Protein AF-A0AAW1MIC8-F1 (afdb_monomer_lite)

pLDDT: mean 76.4, std 17.56, range [36.84, 97.75]

Foldseek 3Di:
DDDDDDDDDDDDDDDDPPPPPQDWDWDWADEPRATETDIGGPVVRVVLVVDNVVVNVCVVVLVVVLVVVLVVLQPCPPPPQADEEDDPDDDHDPVNLVLLVLLLVLCLVCLVLVPDPRYPVLVSQSVSQVVSVVVRYHDRDPVDDSSVVSVVSVVVVLVLLVVVVVQVPDPPRDDDDRDPPNVSSCSRPVD

Sequence (191 aa):
MADSTNSKEMDKSEDGNAPPSTELVTITLNYKGKGYLVTVDMYTATELLDDKKLAEKYVENAYYSFLESEANYGNNKNDKNVKKVWRSKGKPTEDDERATSLFLQLRHKYAKAFSEKNTFKHCLWIQIAKEMYDTGYNIFSHKENVLTKCKKRFSKLATSYVKYMEHVKTPGAEAREPPPFFDQLQLILGA

Secondary structure (DSSP, 8-state):
-----------------PPP---EEEEEEEETTEEEEEEEEHHHHHHHHH-HHHHHHHHHHHHHHHHHHHHHHTT-TT-TT-EE-S-SSSPPPHHHHHHHHHHHHHHHHTHHHHH-TTS-HHHHHHHHHHHHHHTTEE--BTTB-HHHHHHHHHHHHHHHHHHHHHHHTSTTPPP-PPPTTHHHHHHHH--

InterPro domains:
  IPR044822 Myb/SANT-like DNA-binding domain 4 [PF13837] (97-186)

Radius of gyration: 24.15 Å; chains: 1; bounding box: 80×58×65 Å

Organism: Popillia japonica (NCBI:txid7064)

Structure (mmCIF, N/CA/C/O backbone):
data_AF-A0AAW1MIC8-F1
#
_entry.id   AF-A0AAW1MIC8-F1
#
loop_
_atom_site.group_PDB
_atom_site.id
_atom_site.type_symbol
_atom_site.label_atom_id
_atom_site.label_alt_id
_atom_site.label_comp_id
_atom_site.label_asym_id
_atom_site.label_entity_id
_atom_site.label_seq_id
_atom_site.pdbx_PDB_ins_code
_atom_site.Cartn_x
_atom_site.Cartn_y
_atom_site.Cartn_z
_atom_site.occupancy
_atom_site.B_iso_or_equiv
_atom_site.auth_seq_id
_atom_site.auth_comp_id
_atom_site.auth_asym_id
_atom_site.auth_atom_id
_atom_site.pdbx_PDB_model_num
ATOM 1 N N . MET A 1 1 ? -59.513 -30.293 37.009 1.00 40.66 1 MET A N 1
ATOM 2 C CA . MET A 1 1 ? -59.544 -31.352 35.979 1.00 40.66 1 MET A CA 1
ATOM 3 C C . MET A 1 1 ? -58.561 -30.882 34.912 1.00 40.66 1 MET A C 1
ATOM 5 O O . MET A 1 1 ? -58.851 -29.872 34.294 1.00 40.66 1 MET A O 1
ATOM 9 N N . ALA A 1 2 ? -57.283 -31.289 34.912 1.00 38.91 2 ALA A N 1
ATOM 10 C CA . ALA A 1 2 ? -56.772 -32.622 34.532 1.00 38.91 2 ALA A CA 1
ATOM 11 C C . ALA A 1 2 ? -57.432 -33.073 33.207 1.00 38.91 2 ALA A C 1
ATOM 13 O O . ALA A 1 2 ? -58.654 -33.104 33.156 1.00 38.91 2 ALA A O 1
ATOM 14 N N . ASP A 1 3 ? -56.740 -33.390 32.110 1.00 36.84 3 ASP A N 1
ATOM 15 C CA . ASP A 1 3 ? -55.404 -33.974 31.998 1.00 36.84 3 ASP A CA 1
ATOM 16 C C . ASP A 1 3 ? -54.884 -33.959 30.535 1.00 36.84 3 ASP A C 1
ATOM 18 O O . ASP A 1 3 ? -55.680 -33.939 29.599 1.00 36.84 3 ASP A O 1
ATOM 22 N N . SER A 1 4 ? -53.554 -34.074 30.403 1.00 41.62 4 SER A N 1
ATOM 23 C CA . SER A 1 4 ? -52.791 -34.847 29.395 1.00 41.62 4 SER A CA 1
ATOM 24 C C . SER A 1 4 ? -52.679 -34.451 27.898 1.00 41.62 4 SER A C 1
ATOM 26 O O . SER A 1 4 ? -53.526 -34.742 27.062 1.00 41.62 4 SER A O 1
ATOM 28 N N . THR A 1 5 ? -51.499 -33.886 27.585 1.00 46.50 5 THR A N 1
ATOM 29 C CA . THR A 1 5 ? -50.459 -34.287 26.589 1.00 46.50 5 THR A CA 1
ATOM 30 C C . THR A 1 5 ? -50.798 -35.016 25.276 1.00 46.50 5 THR A C 1
ATOM 32 O O . THR A 1 5 ? -51.304 -36.134 25.301 1.00 46.50 5 THR A O 1
ATOM 35 N N . ASN A 1 6 ? -50.212 -34.526 24.166 1.00 37.97 6 ASN A N 1
ATOM 36 C CA . ASN A 1 6 ? -49.389 -35.361 23.271 1.00 37.97 6 ASN A CA 1
ATOM 37 C C . ASN A 1 6 ? -48.323 -34.544 22.498 1.00 37.97 6 ASN A C 1
ATOM 39 O O . ASN A 1 6 ? -48.566 -33.406 22.102 1.00 37.97 6 ASN A O 1
ATOM 43 N N . SER A 1 7 ? -47.156 -35.160 22.297 1.00 43.53 7 SER A N 1
ATOM 44 C CA . SER A 1 7 ? -45.917 -34.632 21.705 1.00 43.53 7 SER A CA 1
ATOM 45 C C . SER A 1 7 ? -45.653 -35.201 20.304 1.00 43.53 7 SER A C 1
ATOM 47 O O . SER A 1 7 ? -45.924 -36.380 20.095 1.00 43.53 7 SER A O 1
ATOM 49 N N . LYS A 1 8 ? -45.039 -34.398 19.413 1.00 41.06 8 LYS A N 1
ATOM 50 C CA . LYS A 1 8 ? -44.145 -34.709 18.252 1.00 41.06 8 LYS A CA 1
ATOM 51 C C . LYS A 1 8 ? -44.327 -33.601 17.196 1.00 41.06 8 LYS A C 1
ATOM 53 O O . LYS A 1 8 ? -45.435 -33.119 17.041 1.00 41.06 8 LYS A O 1
ATOM 58 N N . GLU A 1 9 ? -43.346 -33.112 16.445 1.00 37.97 9 GLU A N 1
ATOM 59 C CA . GLU A 1 9 ? -42.004 -33.574 16.092 1.00 37.97 9 GLU A CA 1
ATOM 60 C C . GLU A 1 9 ? -41.187 -32.336 15.665 1.00 37.97 9 GLU A C 1
ATOM 62 O O . GLU A 1 9 ? -41.749 -31.335 15.221 1.00 37.97 9 GLU A O 1
ATOM 67 N N . MET A 1 10 ? -39.867 -32.397 15.844 1.00 45.66 10 MET A N 1
ATOM 68 C CA . MET A 1 10 ? -38.904 -31.398 15.378 1.00 45.66 10 MET A CA 1
ATOM 69 C C . MET A 1 10 ? -38.877 -31.335 13.849 1.00 45.66 10 MET A C 1
ATOM 71 O O . MET A 1 10 ? -38.755 -32.378 13.216 1.00 45.66 10 MET A O 1
ATOM 75 N N . ASP A 1 11 ? -38.801 -30.127 13.294 1.00 41.69 11 ASP A N 1
ATOM 76 C CA . ASP A 1 11 ? -37.945 -29.904 12.132 1.00 41.69 11 ASP A CA 1
ATOM 77 C C . ASP A 1 11 ? -37.069 -28.673 12.388 1.00 41.69 11 ASP A C 1
ATOM 79 O O . ASP A 1 11 ? -37.547 -27.552 12.581 1.00 41.69 11 ASP A O 1
ATOM 83 N N . LYS A 1 12 ? -35.768 -28.936 12.519 1.00 48.81 12 LYS A N 1
ATOM 84 C CA . LYS A 1 12 ? -34.712 -27.935 12.614 1.00 48.81 12 LYS A CA 1
ATOM 85 C C . LYS A 1 12 ? -34.168 -27.769 11.202 1.00 48.81 12 LYS A C 1
ATOM 87 O O . LYS A 1 12 ? -33.314 -28.545 10.792 1.00 48.81 12 LYS A O 1
ATOM 92 N N . SER A 1 13 ? -34.587 -26.722 10.509 1.00 41.72 13 SER A N 1
ATOM 93 C CA . SER A 1 13 ? -33.759 -26.132 9.461 1.00 41.72 13 SER A CA 1
ATOM 94 C C . SER A 1 13 ? -33.009 -24.952 10.072 1.00 41.72 13 SER A C 1
ATOM 96 O O . SER A 1 13 ? -33.486 -23.816 10.088 1.00 41.72 13 SER A O 1
ATOM 98 N N . GLU A 1 14 ? -31.852 -25.268 10.655 1.00 52.09 14 GLU A N 1
ATOM 99 C CA . GLU A 1 14 ? -30.730 -24.339 10.729 1.00 52.09 14 GLU A CA 1
ATOM 100 C C . GLU A 1 14 ? -30.322 -24.026 9.291 1.00 52.09 14 GLU A C 1
ATOM 102 O O . GLU A 1 14 ? -29.851 -24.915 8.593 1.00 52.09 14 GLU A O 1
ATOM 107 N N . ASP A 1 15 ? -30.495 -22.786 8.846 1.00 42.56 15 ASP A N 1
ATOM 108 C CA . ASP A 1 15 ? -29.706 -22.286 7.729 1.00 42.56 15 ASP A CA 1
ATOM 109 C C . ASP A 1 15 ? -29.529 -20.770 7.828 1.00 42.56 15 ASP A C 1
ATOM 111 O O . ASP A 1 15 ? -30.484 -19.994 7.854 1.00 42.56 15 ASP A O 1
ATOM 115 N N . GLY A 1 16 ? -28.260 -20.363 7.886 1.00 43.03 16 GLY A N 1
ATOM 116 C CA . GLY A 1 16 ? -27.838 -19.040 7.448 1.00 43.03 16 GLY A CA 1
ATOM 117 C C . GLY A 1 16 ? -27.900 -17.904 8.464 1.00 43.03 16 GLY A C 1
ATOM 118 O O . GLY A 1 16 ? -28.382 -16.828 8.127 1.00 43.03 16 GLY A O 1
ATOM 119 N N . ASN A 1 17 ? -27.299 -18.052 9.650 1.00 42.03 17 ASN A N 1
ATOM 120 C CA . ASN A 1 17 ? -26.821 -16.872 10.385 1.00 42.03 17 ASN A CA 1
ATOM 121 C C . ASN A 1 17 ? -25.540 -16.346 9.707 1.00 42.03 17 ASN A C 1
ATOM 123 O O . ASN A 1 17 ? -24.434 -16.448 10.239 1.00 42.03 17 ASN A O 1
ATOM 127 N N . ALA A 1 18 ? -25.680 -15.863 8.469 1.00 42.78 18 ALA A N 1
ATOM 128 C CA . ALA A 1 18 ? -24.662 -15.032 7.855 1.00 42.78 18 ALA A CA 1
ATOM 129 C C . ALA A 1 18 ? -24.637 -13.717 8.651 1.00 42.78 18 ALA A C 1
ATOM 131 O O . ALA A 1 18 ? -25.695 -13.101 8.811 1.00 42.78 18 ALA A O 1
ATOM 132 N N . PRO A 1 19 ? -23.481 -13.281 9.182 1.00 47.47 19 PRO A N 1
ATOM 133 C CA . PRO A 1 19 ? -23.404 -11.981 9.829 1.00 47.47 19 PRO A CA 1
ATOM 134 C C . PRO A 1 19 ? -23.894 -10.913 8.841 1.00 47.47 19 PRO A C 1
ATOM 136 O O . PRO A 1 19 ? -23.608 -11.031 7.643 1.00 47.47 19 PRO A O 1
ATOM 139 N N . PRO A 1 20 ? -24.646 -9.895 9.302 1.00 46.69 20 PRO A N 1
ATOM 140 C CA . PRO A 1 20 ? -25.137 -8.847 8.424 1.00 46.69 20 PRO A CA 1
ATOM 141 C C . PRO A 1 20 ? -23.950 -8.271 7.658 1.00 46.69 20 PRO A C 1
ATOM 143 O O . PRO A 1 20 ? -22.950 -7.869 8.260 1.00 46.69 20 PRO A O 1
ATOM 146 N N . SER A 1 21 ? -24.064 -8.295 6.328 1.00 47.22 21 SER A N 1
ATOM 147 C CA . SER A 1 21 ? -23.153 -7.634 5.399 1.00 47.22 21 SER A CA 1
ATOM 148 C C . SER A 1 21 ? -22.859 -6.245 5.944 1.00 47.22 21 SER A C 1
ATOM 150 O O . SER A 1 21 ? -23.720 -5.367 5.914 1.00 47.22 21 SER A O 1
ATOM 152 N N . THR A 1 22 ? -21.673 -6.077 6.522 1.00 58.31 22 THR A N 1
ATOM 153 C CA . THR A 1 22 ? -21.309 -4.852 7.218 1.00 58.31 22 THR A CA 1
ATOM 154 C C . THR A 1 22 ? -20.936 -3.842 6.150 1.00 58.31 22 THR A C 1
ATOM 156 O O . THR A 1 22 ? -19.794 -3.776 5.698 1.00 58.31 22 THR A O 1
ATOM 159 N N . GLU A 1 23 ? -21.947 -3.141 5.649 1.00 75.94 23 GLU A N 1
ATOM 160 C CA . GLU A 1 23 ? -21.774 -2.135 4.618 1.00 75.94 23 GLU A CA 1
ATOM 161 C C . GLU A 1 23 ? -20.857 -1.038 5.167 1.00 75.94 23 GLU A C 1
ATOM 163 O O . GLU A 1 23 ? -21.152 -0.380 6.170 1.00 75.94 23 GLU A O 1
ATOM 168 N N . LEU A 1 24 ? -19.683 -0.921 4.550 1.00 67.44 24 LEU A N 1
ATOM 169 C CA . LEU A 1 24 ? -18.687 0.064 4.926 1.00 67.44 24 LEU A CA 1
ATOM 170 C C . LEU A 1 24 ? -19.010 1.380 4.231 1.00 67.44 24 LEU A C 1
ATOM 172 O O . LEU A 1 24 ? -19.162 1.435 3.011 1.00 67.44 24 LEU A O 1
ATOM 176 N N . VAL A 1 25 ? -19.043 2.450 5.010 1.00 69.38 25 VAL A N 1
ATOM 177 C CA . VAL A 1 25 ? -19.272 3.810 4.537 1.00 69.38 25 VAL A CA 1
ATOM 178 C C . VAL A 1 25 ? -18.046 4.666 4.818 1.00 69.38 25 VAL A C 1
ATOM 180 O O . VAL A 1 25 ? -17.345 4.486 5.815 1.00 69.38 25 VAL A O 1
ATOM 183 N N . THR A 1 26 ? -17.768 5.612 3.925 1.00 74.94 26 THR A N 1
ATOM 184 C CA . THR A 1 26 ? -16.694 6.588 4.114 1.00 74.94 26 THR A CA 1
ATOM 185 C C . THR A 1 26 ? -17.290 7.920 4.554 1.00 74.94 26 THR A C 1
ATOM 187 O O . THR A 1 26 ? -18.051 8.536 3.811 1.00 74.94 26 THR A O 1
ATOM 190 N N . ILE A 1 27 ? -16.914 8.384 5.744 1.00 76.44 27 ILE A N 1
ATOM 191 C CA . ILE A 1 27 ? -17.360 9.658 6.321 1.00 76.44 27 ILE A CA 1
ATOM 192 C C . ILE A 1 27 ? -16.191 10.623 6.507 1.00 76.44 27 ILE A C 1
ATOM 194 O O . ILE A 1 27 ? -15.041 10.201 6.617 1.00 76.44 27 ILE A O 1
ATOM 198 N N . THR A 1 28 ? -16.476 11.929 6.543 1.00 81.75 28 THR A N 1
ATOM 199 C CA . THR A 1 28 ? -15.467 12.966 6.821 1.00 81.75 28 THR A CA 1
ATOM 200 C C . THR A 1 28 ? -15.611 13.480 8.253 1.00 81.75 28 THR A C 1
ATOM 202 O O . THR A 1 28 ? -16.595 14.142 8.567 1.00 81.75 28 THR A O 1
ATOM 205 N N . LEU A 1 29 ? -14.616 13.238 9.105 1.00 81.12 29 LEU A N 1
ATOM 206 C CA . LEU A 1 29 ? -14.537 13.760 10.474 1.00 81.12 29 LEU A CA 1
ATOM 207 C C . LEU A 1 29 ? -13.653 15.006 10.520 1.00 81.12 29 LEU A C 1
ATOM 209 O O . LEU A 1 29 ? -12.608 15.029 9.885 1.00 81.12 29 LEU A O 1
ATOM 213 N N . ASN A 1 30 ? -14.017 16.047 11.269 1.00 76.31 30 ASN A N 1
ATOM 214 C CA . ASN A 1 30 ? -13.171 17.237 11.421 1.00 76.31 30 ASN A CA 1
ATOM 215 C C . ASN A 1 30 ? -12.363 17.183 12.727 1.00 76.31 30 ASN A C 1
ATOM 217 O O . ASN A 1 30 ? -12.946 17.219 13.805 1.00 76.31 30 ASN A O 1
ATOM 221 N N . TYR A 1 31 ? -11.027 17.182 12.643 1.00 73.81 31 TYR A N 1
ATOM 222 C CA . TYR A 1 31 ? -10.125 17.207 13.806 1.00 73.81 31 TYR A CA 1
ATOM 223 C C . TYR A 1 31 ? -9.033 18.276 13.654 1.00 73.81 31 TYR A C 1
ATOM 225 O O . TYR A 1 31 ? -8.306 18.329 12.659 1.00 73.81 31 TYR A O 1
ATOM 233 N N . LYS A 1 32 ? -8.907 19.169 14.646 1.00 75.62 32 LYS A N 1
ATOM 234 C CA . LYS A 1 32 ? -7.933 20.286 14.638 1.00 75.62 32 LYS A CA 1
ATOM 235 C C . LYS A 1 32 ? -7.972 21.128 13.344 1.00 75.62 32 LYS A C 1
ATOM 237 O O . LYS A 1 32 ? -6.935 21.503 12.802 1.00 75.62 32 LYS A O 1
ATOM 242 N N . GLY A 1 33 ? -9.178 21.394 12.831 1.00 71.50 33 GLY A N 1
ATOM 243 C CA . GLY A 1 33 ? -9.398 22.227 11.639 1.00 71.50 33 GLY A CA 1
ATOM 244 C C . GLY A 1 33 ? -9.077 21.555 10.298 1.00 71.50 33 GLY A C 1
ATOM 245 O O . GLY A 1 33 ? -8.968 22.243 9.287 1.00 71.50 33 GLY A O 1
ATOM 246 N N . LYS A 1 34 ? -8.906 20.229 10.272 1.00 62.53 34 LYS A N 1
ATOM 247 C CA . LYS A 1 34 ? -8.733 19.438 9.044 1.00 62.53 34 LYS A CA 1
ATOM 248 C C . LYS A 1 34 ? -9.859 18.408 8.936 1.00 62.53 34 LYS A C 1
ATOM 250 O O . LYS A 1 34 ? -10.299 17.907 9.964 1.00 62.53 34 LYS A O 1
ATOM 255 N N . GLY A 1 35 ? -10.298 18.084 7.721 1.00 65.75 35 GLY A N 1
ATOM 256 C CA . GLY A 1 35 ? -11.245 16.993 7.457 1.00 65.75 35 GLY A CA 1
ATOM 257 C C . GLY A 1 35 ? -10.518 15.666 7.212 1.00 65.75 35 GLY A C 1
ATOM 258 O O . GLY A 1 35 ? -9.487 15.661 6.543 1.00 65.75 35 GLY A O 1
ATOM 259 N N . TYR A 1 36 ? -11.041 14.567 7.756 1.00 64.50 36 TYR A N 1
ATOM 260 C CA . TYR A 1 36 ? -10.461 13.223 7.795 1.00 64.50 36 TYR A CA 1
ATOM 261 C C . TYR A 1 36 ? -11.452 12.226 7.221 1.00 64.50 36 TYR A C 1
ATOM 263 O O . TYR A 1 36 ? -12.505 12.0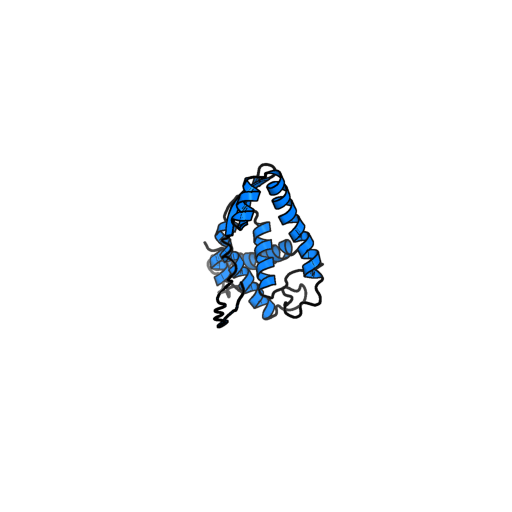10 7.805 1.00 64.50 36 TYR A O 1
ATOM 271 N N . LEU A 1 37 ? -11.104 11.594 6.103 1.00 65.88 37 LEU A N 1
ATOM 272 C CA . LEU A 1 37 ? -11.893 10.491 5.561 1.00 65.88 37 LEU A CA 1
ATOM 273 C C . LEU A 1 37 ? -11.621 9.213 6.359 1.00 65.88 37 LEU A C 1
ATOM 275 O O . LEU A 1 37 ? -10.473 8.774 6.459 1.00 65.88 37 LEU A O 1
ATOM 279 N N . VAL A 1 38 ? -12.677 8.622 6.908 1.00 68.00 38 VAL A N 1
ATOM 280 C CA . VAL A 1 38 ? -12.640 7.395 7.709 1.00 68.00 38 VAL A CA 1
ATOM 281 C C . VAL A 1 38 ? -13.643 6.410 7.122 1.00 68.00 38 VAL A C 1
ATOM 283 O O . VAL A 1 38 ? -14.762 6.796 6.805 1.00 68.00 38 VAL A O 1
ATOM 286 N N . THR A 1 39 ? -13.232 5.153 6.940 1.00 69.00 39 THR A N 1
ATOM 287 C CA . THR A 1 39 ? -14.116 4.077 6.467 1.00 69.00 39 THR A CA 1
ATOM 288 C C . THR A 1 39 ? -14.462 3.167 7.634 1.00 69.00 39 THR A C 1
ATOM 290 O O . THR A 1 39 ? -13.558 2.605 8.250 1.00 69.00 39 THR A O 1
ATOM 293 N N . VAL A 1 40 ? -15.747 3.067 7.949 1.00 71.69 40 VAL A N 1
ATOM 294 C CA . VAL A 1 40 ? -16.292 2.321 9.093 1.00 71.69 40 VAL A CA 1
ATOM 295 C C . VAL A 1 40 ? -17.636 1.714 8.708 1.00 71.69 40 VAL A C 1
ATOM 297 O O . VAL A 1 40 ? -18.183 2.048 7.659 1.00 71.69 40 VAL A O 1
ATOM 300 N N . ASP A 1 41 ? -18.175 0.820 9.528 1.00 82.19 41 ASP A N 1
ATOM 301 C CA . ASP A 1 41 ? -19.555 0.375 9.363 1.00 82.19 41 ASP A CA 1
ATOM 302 C C . ASP A 1 41 ? -20.553 1.518 9.616 1.00 82.19 41 ASP A C 1
ATOM 304 O O . ASP A 1 41 ? -20.242 2.519 10.267 1.00 82.19 41 ASP A O 1
ATOM 308 N N . MET A 1 42 ? -21.765 1.368 9.087 1.00 77.69 42 MET A N 1
ATOM 309 C CA . MET A 1 42 ? -22.810 2.394 9.139 1.00 77.69 42 MET A CA 1
ATOM 310 C C . MET A 1 42 ? -23.210 2.809 10.567 1.00 77.69 42 MET A C 1
ATOM 312 O O . MET A 1 42 ? -23.548 3.972 10.798 1.00 77.69 42 MET A O 1
ATOM 316 N N . TYR A 1 43 ? -23.147 1.890 11.534 1.00 77.62 43 TYR A N 1
ATOM 317 C CA . TYR A 1 43 ? -23.485 2.180 12.926 1.00 77.62 43 TYR A CA 1
ATOM 318 C C . TYR A 1 43 ? -22.399 3.053 13.566 1.00 77.62 43 TYR A C 1
ATOM 320 O O . TYR A 1 43 ? -22.689 4.155 14.036 1.00 77.62 43 TYR A O 1
ATOM 328 N N . THR A 1 44 ? -21.134 2.640 13.446 1.00 74.44 44 THR A N 1
ATOM 329 C CA . THR A 1 44 ? -19.975 3.435 13.878 1.00 74.44 44 THR A CA 1
ATOM 330 C C . THR A 1 44 ? -19.935 4.796 13.181 1.00 74.44 44 THR A C 1
ATOM 332 O O . THR A 1 44 ? -19.603 5.807 13.796 1.00 74.44 44 THR A O 1
ATOM 335 N N . ALA A 1 45 ? -20.302 4.864 11.898 1.00 78.12 45 ALA A N 1
ATOM 336 C CA . ALA A 1 45 ? -20.366 6.127 11.173 1.00 78.12 45 ALA A CA 1
ATOM 337 C C . ALA A 1 45 ? -21.348 7.115 11.810 1.00 78.12 45 ALA A C 1
ATOM 339 O O . ALA A 1 45 ? -21.039 8.298 11.928 1.00 78.12 45 ALA A O 1
ATOM 340 N N . THR A 1 46 ? -22.510 6.615 12.226 1.00 83.56 46 THR A N 1
ATOM 341 C CA . THR A 1 46 ? -23.557 7.416 12.865 1.00 83.56 46 THR A CA 1
ATOM 342 C C . THR A 1 46 ? -23.068 7.951 14.211 1.00 83.56 46 THR A C 1
ATOM 344 O O . THR A 1 46 ? -23.101 9.158 14.434 1.00 83.56 46 THR A O 1
ATOM 347 N N . GLU A 1 47 ? -22.486 7.093 15.056 1.00 83.31 47 GLU A N 1
ATOM 348 C CA . GLU A 1 47 ? -21.936 7.508 16.357 1.00 83.31 47 GLU A CA 1
ATOM 349 C C . GLU A 1 47 ? -20.828 8.566 16.220 1.00 83.31 47 GLU A C 1
ATOM 351 O O . GLU A 1 47 ? -20.770 9.527 16.990 1.00 83.31 47 GLU A O 1
ATOM 356 N N . LEU A 1 48 ? -19.954 8.424 15.218 1.00 80.31 48 LEU A N 1
ATOM 357 C CA . LEU A 1 48 ? -18.861 9.368 14.971 1.00 80.31 48 LEU A CA 1
ATOM 358 C C . LEU A 1 48 ? -19.329 10.705 14.388 1.00 80.31 48 LEU A C 1
ATOM 360 O O . LEU A 1 48 ? -18.646 11.714 14.560 1.00 80.31 48 LEU A O 1
ATOM 364 N N . LEU A 1 49 ? -20.455 10.734 13.675 1.00 84.44 49 LEU A N 1
ATOM 365 C CA . LEU A 1 49 ? -21.036 11.984 13.183 1.00 84.44 49 LEU A CA 1
ATOM 366 C C . LEU A 1 49 ? -21.773 12.741 14.294 1.00 84.44 49 LEU A C 1
ATOM 368 O O . LEU A 1 49 ? -21.731 13.973 14.308 1.00 84.44 49 LEU A O 1
ATOM 372 N N . ASP A 1 50 ? -22.382 12.015 15.233 1.00 87.69 50 ASP A N 1
ATOM 373 C CA . ASP A 1 50 ? -23.175 12.595 16.318 1.00 87.69 50 ASP A CA 1
ATOM 374 C C . ASP A 1 50 ? -22.318 13.084 17.498 1.00 87.69 50 ASP A C 1
ATOM 376 O O . ASP A 1 50 ? -22.632 14.110 18.110 1.00 87.69 50 ASP A O 1
ATOM 380 N N . ASP A 1 51 ? -21.206 12.408 17.811 1.00 83.81 51 ASP A N 1
ATOM 381 C CA . ASP A 1 51 ? -20.326 12.789 18.919 1.00 83.81 51 ASP A CA 1
ATOM 382 C C . ASP A 1 51 ? -18.955 13.270 18.430 1.00 83.81 51 ASP A C 1
ATOM 384 O O . ASP A 1 51 ? -18.039 12.504 18.122 1.00 83.81 51 ASP A O 1
ATOM 388 N N . LYS A 1 52 ? -18.772 14.595 18.463 1.00 81.88 52 LYS A N 1
ATOM 389 C CA . LYS A 1 52 ? -17.498 15.234 18.131 1.00 81.88 52 LYS A CA 1
ATOM 390 C C . LYS A 1 52 ? -16.346 14.730 19.006 1.00 81.88 52 LYS A C 1
ATOM 392 O O . LYS A 1 52 ? -15.278 14.469 18.471 1.00 81.88 52 LYS A O 1
ATOM 397 N N . LYS A 1 53 ? -16.508 14.583 20.325 1.00 80.94 53 LYS A N 1
ATOM 398 C CA . LYS A 1 53 ? -15.410 14.109 21.194 1.00 80.94 53 LYS A CA 1
ATOM 399 C C . LYS A 1 53 ? -15.058 12.660 20.882 1.00 80.94 53 LYS A C 1
ATOM 401 O O . LYS A 1 53 ? -13.879 12.310 20.909 1.00 80.94 53 LYS A O 1
ATOM 406 N N . LEU A 1 54 ? -16.058 11.838 20.565 1.00 75.81 54 LEU A N 1
ATOM 407 C CA . LEU A 1 54 ? -15.849 10.473 20.100 1.00 75.81 54 LEU A CA 1
ATOM 408 C C . LEU A 1 54 ? -15.114 10.455 18.760 1.00 75.81 54 LEU A C 1
ATOM 410 O O . LEU A 1 54 ? -14.155 9.708 18.636 1.00 75.81 54 LEU A O 1
ATOM 414 N N . ALA A 1 55 ? -15.470 11.319 17.807 1.00 78.62 55 ALA A N 1
ATOM 415 C CA . ALA A 1 55 ? -14.770 11.469 16.533 1.00 78.62 55 ALA A CA 1
ATOM 416 C C . ALA A 1 55 ? -13.308 11.894 16.704 1.00 78.62 55 ALA A C 1
ATOM 418 O O . ALA A 1 55 ? -12.413 11.307 16.097 1.00 78.62 55 ALA A O 1
ATOM 419 N N . GLU A 1 56 ? -13.048 12.890 17.554 1.00 78.12 56 GLU A N 1
ATOM 420 C CA . GLU A 1 56 ? -11.691 13.346 17.866 1.00 78.12 56 GLU A CA 1
ATOM 421 C C . GLU A 1 56 ? -10.882 12.214 18.518 1.00 78.12 56 GLU A C 1
ATOM 423 O O . GLU A 1 56 ? -9.776 11.909 18.069 1.00 78.12 56 GLU A O 1
ATOM 428 N N . LYS A 1 57 ? -11.475 11.517 19.496 1.00 73.75 57 LYS A N 1
ATOM 429 C CA . LYS A 1 57 ? -10.884 10.343 20.145 1.00 73.75 57 LYS A CA 1
ATOM 430 C C . LYS A 1 57 ? -10.715 9.175 19.181 1.00 73.75 57 LYS A C 1
ATOM 432 O O . LYS A 1 57 ? -9.765 8.428 19.336 1.00 73.75 57 LYS A O 1
ATOM 437 N N . TYR A 1 58 ? -11.588 9.003 18.198 1.00 74.00 58 TYR A N 1
ATOM 438 C CA . TYR A 1 58 ? -11.512 7.940 17.201 1.00 74.00 58 TYR A CA 1
ATOM 439 C C . TYR A 1 58 ? -10.402 8.214 16.197 1.00 74.00 58 TYR A C 1
ATOM 441 O O . TYR A 1 58 ? -9.646 7.313 15.875 1.00 74.00 58 TYR A O 1
ATOM 449 N N . VAL A 1 59 ? -10.243 9.454 15.735 1.00 71.69 59 VAL A N 1
ATOM 450 C CA . VAL A 1 59 ? -9.116 9.845 14.877 1.00 71.69 59 VAL A CA 1
ATOM 451 C C . VAL A 1 59 ? -7.794 9.710 15.640 1.00 71.69 59 VAL A C 1
ATOM 453 O O . VAL A 1 59 ? -6.814 9.199 15.097 1.00 71.69 59 VAL A O 1
ATOM 456 N N . GLU A 1 60 ? -7.773 10.103 16.913 1.00 68.69 60 GLU A N 1
ATOM 457 C CA . GLU A 1 60 ? -6.609 9.967 17.789 1.00 68.69 60 GLU A CA 1
ATOM 458 C C . GLU A 1 60 ? -6.314 8.488 18.117 1.00 68.69 60 GLU A C 1
ATOM 460 O O . GLU A 1 60 ? -5.185 8.034 17.963 1.00 68.69 60 GLU A O 1
ATOM 465 N N . ASN A 1 61 ? -7.324 7.678 18.436 1.00 64.31 61 ASN A N 1
ATOM 466 C CA . ASN A 1 61 ? -7.184 6.249 18.724 1.00 64.31 61 ASN A CA 1
ATOM 467 C C . ASN A 1 61 ? -6.978 5.390 17.479 1.00 64.31 61 ASN A C 1
ATOM 469 O O . ASN A 1 61 ? -6.300 4.383 17.569 1.00 64.31 61 ASN A O 1
ATOM 473 N N . ALA A 1 62 ? -7.509 5.719 16.308 1.00 60.91 62 ALA A N 1
ATOM 474 C CA . ALA A 1 62 ? -7.181 5.004 15.073 1.00 60.91 62 ALA A CA 1
ATOM 475 C C . ALA A 1 62 ? -5.696 5.197 14.732 1.00 60.91 62 ALA A C 1
ATOM 477 O O . ALA A 1 62 ? -5.033 4.287 14.238 1.00 60.91 62 ALA A O 1
ATOM 478 N N . TYR A 1 63 ? -5.154 6.368 15.072 1.00 55.28 63 TYR A N 1
ATOM 479 C CA . TYR A 1 63 ? -3.729 6.648 14.999 1.00 55.28 63 TYR A CA 1
ATOM 480 C C . TYR A 1 63 ? -2.928 5.886 16.080 1.00 55.28 63 TYR A C 1
ATOM 482 O O . TYR A 1 63 ? -1.890 5.309 15.759 1.00 55.28 63 TYR A O 1
ATOM 490 N N . TYR A 1 64 ? -3.416 5.806 17.328 1.00 46.81 64 TYR A N 1
ATOM 491 C CA . TYR A 1 64 ? -2.722 5.137 18.447 1.00 46.81 64 TYR A CA 1
ATOM 492 C C . TYR A 1 64 ? -2.914 3.610 18.545 1.00 46.81 64 TYR A C 1
ATOM 494 O O . TYR A 1 64 ? -1.931 2.899 18.723 1.00 46.81 64 TYR A O 1
ATOM 502 N N . SER A 1 65 ? -4.122 3.075 18.369 1.00 49.94 65 SER A N 1
ATOM 503 C CA . SER A 1 65 ? -4.414 1.627 18.328 1.00 49.94 65 SER A CA 1
ATOM 504 C C . SER A 1 65 ? -3.647 0.923 17.214 1.00 49.94 65 SER A C 1
ATOM 506 O O . SER A 1 65 ? -3.252 -0.230 17.358 1.00 49.94 65 SER A O 1
ATOM 508 N N . PHE A 1 66 ? -3.344 1.631 16.124 1.00 52.19 66 PHE A N 1
ATOM 509 C CA . PHE A 1 66 ? -2.446 1.127 15.101 1.00 52.19 66 PHE A CA 1
ATOM 510 C C . PHE A 1 66 ? -0.987 1.052 15.580 1.00 52.19 66 PHE A C 1
ATOM 512 O O . PHE A 1 66 ? -0.325 0.040 15.352 1.00 52.19 66 PHE A O 1
ATOM 519 N N . LEU A 1 67 ? -0.485 2.0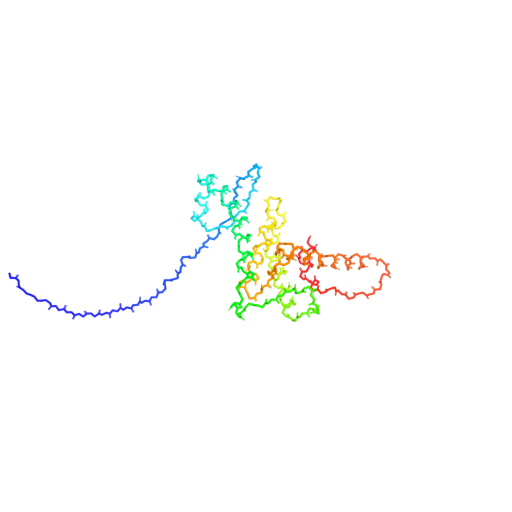78 16.272 1.00 46.56 67 LEU A N 1
ATOM 520 C CA . LEU A 1 67 ? 0.856 2.059 16.872 1.00 46.56 67 LEU A CA 1
ATOM 521 C C . LEU A 1 67 ? 0.978 0.969 17.958 1.00 46.56 67 LEU A C 1
ATOM 523 O O . LEU A 1 67 ? 2.011 0.308 18.050 1.00 46.56 67 LEU A O 1
ATOM 527 N N . GLU A 1 68 ? -0.086 0.707 18.719 1.00 46.12 68 GLU A N 1
ATOM 528 C CA . GLU A 1 68 ? -0.173 -0.443 19.634 1.00 46.12 68 GLU A CA 1
ATOM 529 C C . GLU A 1 68 ? -0.277 -1.779 18.882 1.00 46.12 68 GLU A C 1
ATOM 531 O O . GLU A 1 68 ? 0.323 -2.777 19.291 1.00 46.12 68 GLU A O 1
ATOM 536 N N . SER A 1 69 ? -0.963 -1.816 17.737 1.00 50.41 69 SER A N 1
ATOM 537 C CA . SER A 1 69 ? -1.005 -3.000 16.877 1.00 50.41 69 SER A CA 1
ATOM 538 C C . SER A 1 69 ? 0.366 -3.320 16.272 1.00 50.41 69 SER A C 1
ATOM 540 O O . SER A 1 69 ? 0.714 -4.492 16.195 1.00 50.41 69 SER A O 1
ATOM 542 N N . GLU A 1 70 ? 1.211 -2.332 15.943 1.00 49.31 70 GLU A N 1
ATOM 543 C CA . GLU A 1 70 ? 2.609 -2.582 15.551 1.00 49.31 70 GLU A CA 1
ATOM 544 C C . GLU A 1 70 ? 3.404 -3.276 16.669 1.00 49.31 70 GLU A C 1
ATOM 546 O O . GLU A 1 70 ? 4.231 -4.153 16.392 1.00 49.31 70 GLU A O 1
ATOM 551 N N . ALA A 1 71 ? 3.140 -2.915 17.930 1.00 48.62 71 ALA A N 1
ATOM 552 C CA . ALA A 1 71 ? 3.774 -3.527 19.096 1.00 48.62 71 ALA A CA 1
ATOM 553 C C . ALA A 1 71 ? 3.293 -4.974 19.341 1.00 48.62 71 ALA A C 1
ATOM 555 O O . ALA A 1 71 ? 4.094 -5.821 19.749 1.00 48.62 71 ALA A O 1
ATOM 556 N N . ASN A 1 72 ? 2.027 -5.282 19.029 1.00 49.78 72 ASN A N 1
ATOM 557 C CA . ASN A 1 72 ? 1.440 -6.620 19.183 1.00 49.78 72 ASN A CA 1
ATOM 558 C C . ASN A 1 72 ? 1.686 -7.552 17.974 1.00 49.78 72 ASN A C 1
ATOM 560 O O . ASN A 1 72 ? 2.100 -8.699 18.161 1.00 49.78 72 ASN A O 1
ATOM 564 N N . TYR A 1 73 ? 1.542 -7.075 16.733 1.00 52.81 73 TYR A N 1
ATOM 565 C CA . TYR A 1 73 ? 1.785 -7.854 15.506 1.00 52.81 73 TYR A CA 1
ATOM 566 C C . TYR A 1 73 ? 3.262 -8.216 15.301 1.00 52.81 73 TYR A C 1
ATOM 568 O O . TYR A 1 73 ? 3.582 -9.246 14.702 1.00 52.81 73 TYR A O 1
ATOM 576 N N . GLY A 1 74 ? 4.185 -7.397 15.819 1.00 51.88 74 GLY A N 1
ATOM 577 C CA . GLY A 1 74 ? 5.618 -7.692 15.798 1.00 51.88 74 GLY A CA 1
ATOM 578 C C . GLY A 1 74 ? 6.047 -8.796 16.773 1.00 51.88 74 GLY A C 1
ATOM 579 O O . GLY A 1 74 ? 7.072 -9.435 16.539 1.00 51.88 74 GLY A O 1
ATOM 580 N N . ASN A 1 75 ? 5.280 -9.034 17.843 1.00 48.31 75 ASN A N 1
ATOM 581 C CA . ASN A 1 75 ? 5.665 -9.918 18.950 1.00 48.31 75 ASN A CA 1
ATOM 582 C C . ASN A 1 75 ? 4.985 -11.290 18.946 1.00 48.31 75 ASN A C 1
ATOM 584 O O . ASN A 1 75 ? 5.422 -12.173 19.690 1.00 48.31 75 ASN A O 1
ATOM 588 N N . ASN A 1 76 ? 3.971 -11.514 18.107 1.00 51.12 76 ASN A N 1
ATOM 589 C CA . ASN A 1 76 ? 3.300 -12.806 18.041 1.00 51.12 76 ASN A CA 1
ATOM 590 C C . ASN A 1 76 ? 4.150 -13.824 17.255 1.00 51.12 76 ASN A C 1
ATOM 592 O O . ASN A 1 76 ? 3.897 -14.138 16.094 1.00 51.12 76 ASN A O 1
ATOM 596 N N . LYS A 1 77 ? 5.205 -14.340 17.901 1.00 50.34 77 LYS A N 1
ATOM 597 C CA . LYS A 1 77 ? 6.112 -15.382 17.376 1.00 50.34 77 LYS A CA 1
ATOM 598 C C . LYS A 1 77 ? 5.402 -16.705 17.034 1.00 50.34 77 LYS A C 1
ATOM 600 O O . LYS A 1 77 ? 6.047 -17.601 16.497 1.00 50.34 77 LYS A O 1
ATOM 605 N N . ASN A 1 78 ? 4.109 -16.824 17.344 1.00 48.44 78 ASN A N 1
ATOM 606 C CA . ASN A 1 78 ? 3.321 -18.044 17.206 1.00 48.44 78 ASN A CA 1
ATOM 607 C C . ASN A 1 78 ? 2.401 -18.079 15.984 1.00 48.44 78 ASN A C 1
ATOM 609 O O . ASN A 1 78 ? 1.823 -19.137 15.732 1.00 48.44 78 ASN A O 1
ATOM 613 N N . ASP A 1 79 ? 2.288 -17.004 15.199 1.00 63.19 79 ASP A N 1
ATOM 614 C CA . ASP A 1 79 ? 1.490 -17.059 13.973 1.00 63.19 79 ASP A CA 1
ATOM 615 C C . ASP A 1 79 ? 2.291 -17.721 12.840 1.00 63.19 79 ASP A C 1
ATOM 617 O O . ASP A 1 79 ? 2.899 -17.073 11.984 1.00 63.19 79 ASP A O 1
ATOM 621 N N . LYS A 1 80 ? 2.364 -19.058 12.894 1.00 61.34 80 LYS A N 1
ATOM 622 C CA . LYS A 1 80 ? 3.121 -19.906 11.955 1.00 61.34 80 LYS A CA 1
ATOM 623 C C . LYS A 1 80 ? 2.651 -19.764 10.502 1.00 61.34 80 LYS A C 1
ATOM 625 O O . LYS A 1 80 ? 3.347 -20.233 9.604 1.00 61.34 80 LYS A O 1
ATOM 630 N N . ASN A 1 81 ? 1.509 -19.115 10.276 1.00 73.75 81 ASN A N 1
ATOM 631 C CA . ASN A 1 81 ? 0.888 -18.970 8.967 1.00 73.75 81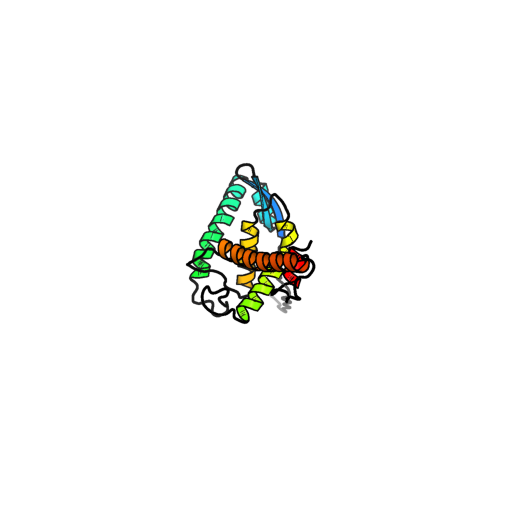 ASN A CA 1
ATOM 632 C C . ASN A 1 81 ? 1.279 -17.673 8.242 1.00 73.75 81 ASN A C 1
ATOM 634 O O . ASN A 1 81 ? 0.993 -17.543 7.053 1.00 73.75 81 ASN A O 1
ATOM 638 N N . VAL A 1 82 ? 1.967 -16.733 8.906 1.00 82.06 82 VAL A N 1
ATOM 639 C CA . VAL A 1 82 ? 2.303 -15.432 8.308 1.00 82.06 82 VAL A CA 1
ATOM 640 C C . VAL A 1 82 ? 3.780 -15.365 7.919 1.00 82.06 82 VAL A C 1
ATOM 642 O O . VAL A 1 82 ? 4.697 -15.512 8.731 1.00 82.06 82 VAL A O 1
ATOM 645 N N . LYS A 1 83 ? 4.036 -15.097 6.641 1.00 88.75 83 LYS A N 1
ATOM 646 C CA . LYS A 1 83 ? 5.370 -15.050 6.047 1.00 88.75 83 LYS A CA 1
ATOM 647 C C . LYS A 1 83 ? 5.987 -13.668 6.189 1.00 88.75 83 LYS A C 1
ATOM 649 O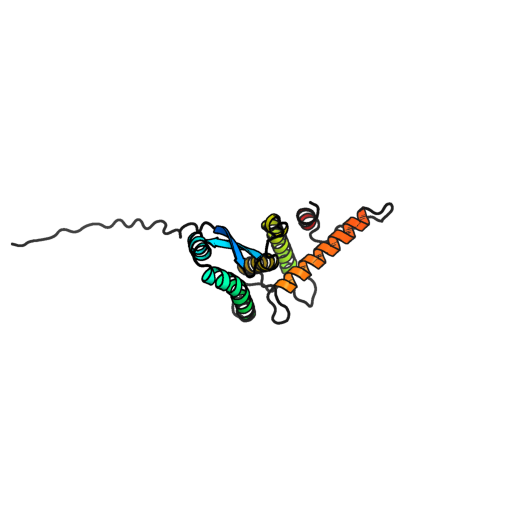 O . LYS A 1 83 ? 5.433 -12.665 5.747 1.00 88.75 83 LYS A O 1
ATOM 654 N N . LYS A 1 84 ? 7.187 -13.603 6.766 1.00 88.44 84 LYS A N 1
ATOM 655 C CA . LYS A 1 84 ? 7.910 -12.337 6.932 1.00 88.44 84 LYS A CA 1
ATOM 656 C C . LYS A 1 84 ? 8.643 -11.921 5.661 1.00 88.44 84 LYS A C 1
ATOM 658 O O . LYS A 1 84 ? 9.623 -12.571 5.284 1.00 88.44 84 LYS A O 1
ATOM 663 N N . VAL A 1 85 ? 8.244 -10.777 5.110 1.00 91.31 85 VAL A N 1
ATOM 664 C CA . VAL A 1 85 ? 8.739 -10.235 3.837 1.00 91.31 85 VAL A CA 1
ATOM 665 C C . VAL A 1 85 ? 9.397 -8.857 3.992 1.00 91.31 85 VAL A C 1
ATOM 667 O O . VAL A 1 85 ? 9.366 -8.191 5.038 1.00 91.31 85 VAL A O 1
ATOM 670 N N . TRP A 1 86 ? 10.082 -8.459 2.930 1.00 89.75 86 TRP A N 1
ATOM 671 C CA . TRP A 1 86 ? 10.950 -7.297 2.776 1.00 89.75 86 TRP A CA 1
ATOM 672 C C . TRP A 1 86 ? 11.982 -7.216 3.887 1.00 89.75 86 TRP A C 1
ATOM 674 O O . TRP A 1 86 ? 12.064 -6.245 4.651 1.00 89.75 86 TRP A O 1
ATOM 684 N N . ARG A 1 87 ? 12.751 -8.296 4.012 1.00 81.88 87 ARG A N 1
ATOM 685 C CA . ARG A 1 87 ? 13.877 -8.355 4.939 1.00 81.88 87 ARG A CA 1
ATOM 686 C C . ARG A 1 87 ? 14.969 -7.404 4.454 1.00 81.88 87 ARG A C 1
ATOM 688 O O . ARG A 1 87 ? 15.215 -7.258 3.263 1.00 81.88 87 ARG A O 1
ATOM 695 N N . SER A 1 88 ? 15.632 -6.747 5.399 1.00 73.81 88 SER A N 1
ATOM 696 C CA . SER A 1 88 ? 16.677 -5.759 5.111 1.00 73.81 88 SER A CA 1
ATOM 697 C C . SER A 1 88 ? 18.000 -6.372 4.646 1.00 73.81 88 SER A C 1
ATOM 699 O O . SER A 1 88 ? 18.852 -5.653 4.134 1.00 73.81 88 SER A O 1
ATOM 701 N N . LYS A 1 89 ? 18.187 -7.685 4.820 1.00 77.88 89 LYS A N 1
ATOM 702 C CA . LYS A 1 89 ? 19.373 -8.426 4.385 1.00 77.88 89 LYS A CA 1
ATOM 703 C C . LYS A 1 89 ? 18.951 -9.610 3.522 1.00 77.88 89 LYS A C 1
ATOM 705 O O . LYS A 1 89 ? 18.003 -10.306 3.881 1.00 77.88 89 LYS A O 1
ATOM 710 N N . GLY A 1 90 ? 19.709 -9.858 2.457 1.00 81.38 90 GLY A N 1
ATOM 711 C CA . GLY A 1 90 ? 19.509 -10.982 1.543 1.00 81.38 90 GLY A CA 1
ATOM 712 C C . GLY A 1 90 ? 18.957 -10.569 0.180 1.00 81.38 90 GLY A C 1
ATOM 713 O O . GLY A 1 90 ? 18.596 -9.412 -0.044 1.00 81.38 90 GLY A O 1
ATOM 714 N N . LYS A 1 91 ? 18.931 -11.536 -0.741 1.00 85.75 91 LYS A N 1
ATOM 715 C CA . LYS A 1 91 ? 18.256 -11.389 -2.032 1.00 85.75 91 LYS A CA 1
ATOM 716 C C . LYS A 1 91 ? 16.735 -11.451 -1.817 1.00 85.75 91 LYS A C 1
ATOM 718 O O . LYS A 1 91 ? 16.307 -12.170 -0.912 1.00 85.75 91 LYS A O 1
ATOM 723 N N . PRO A 1 92 ? 15.934 -10.717 -2.612 1.00 87.88 92 PRO A N 1
ATOM 724 C CA . PRO A 1 92 ? 14.487 -10.894 -2.625 1.00 87.88 92 PRO A CA 1
ATOM 725 C C . PRO A 1 92 ? 14.130 -12.364 -2.849 1.00 87.88 92 PRO A C 1
ATOM 727 O O . PRO A 1 92 ? 14.731 -13.031 -3.690 1.00 87.88 92 PRO A O 1
ATOM 730 N N . THR A 1 93 ? 13.192 -12.862 -2.057 1.00 92.56 93 THR A N 1
ATOM 731 C CA . THR A 1 93 ? 12.619 -14.200 -2.194 1.00 92.56 93 THR A CA 1
ATOM 732 C C . THR A 1 93 ? 11.377 -14.161 -3.081 1.00 92.56 93 THR A C 1
ATOM 734 O O . THR A 1 93 ? 10.794 -13.103 -3.303 1.00 92.56 93 THR A O 1
ATOM 737 N N . GLU A 1 94 ? 10.906 -15.321 -3.526 1.00 93.06 94 GLU A N 1
ATOM 738 C CA . GLU A 1 94 ? 9.635 -15.430 -4.255 1.00 93.06 94 GLU A CA 1
ATOM 739 C C . GLU A 1 94 ? 8.446 -14.891 -3.425 1.00 93.06 94 GLU A C 1
ATOM 741 O O . GLU A 1 94 ? 7.523 -14.266 -3.945 1.00 93.06 94 GLU A O 1
ATOM 746 N N . ASP A 1 95 ? 8.489 -15.049 -2.097 1.00 93.25 95 ASP A N 1
ATOM 747 C CA . ASP A 1 95 ? 7.498 -14.452 -1.198 1.00 93.25 95 ASP A CA 1
ATOM 748 C C . ASP A 1 95 ? 7.600 -12.921 -1.146 1.00 93.25 95 ASP A C 1
ATOM 750 O O . ASP A 1 95 ? 6.573 -12.252 -1.036 1.00 93.25 95 ASP A O 1
ATOM 754 N N . ASP A 1 96 ? 8.801 -12.345 -1.283 1.00 94.12 96 ASP A N 1
ATOM 755 C CA . ASP A 1 96 ? 8.963 -10.893 -1.428 1.00 94.12 96 ASP A CA 1
ATOM 756 C C . ASP A 1 96 ? 8.335 -10.383 -2.722 1.00 94.12 96 ASP A C 1
ATOM 758 O O . ASP A 1 96 ? 7.775 -9.284 -2.738 1.00 94.12 96 ASP A O 1
ATOM 762 N N . GLU A 1 97 ? 8.440 -11.153 -3.803 1.00 94.88 97 GLU A N 1
ATOM 763 C CA . GLU A 1 97 ? 7.867 -10.805 -5.101 1.00 94.88 97 GLU A CA 1
ATOM 764 C C . GLU A 1 97 ? 6.343 -10.860 -5.062 1.00 94.88 97 GLU A C 1
ATOM 766 O O . GLU A 1 97 ? 5.697 -9.860 -5.383 1.00 94.88 97 GLU A O 1
ATOM 771 N N . ARG A 1 98 ? 5.767 -11.960 -4.559 1.00 95.81 98 ARG A N 1
ATOM 772 C CA . ARG A 1 98 ? 4.314 -12.082 -4.352 1.00 95.81 98 ARG A CA 1
ATOM 773 C C . ARG A 1 98 ? 3.770 -10.980 -3.447 1.00 95.81 98 ARG A C 1
ATOM 775 O O . ARG A 1 98 ? 2.804 -10.312 -3.810 1.00 95.81 98 ARG A O 1
ATOM 782 N N . ALA A 1 99 ? 4.435 -10.719 -2.320 1.00 96.06 99 ALA A N 1
ATOM 783 C CA . ALA A 1 99 ? 4.052 -9.638 -1.418 1.00 96.06 99 ALA A CA 1
ATOM 784 C C . ALA A 1 99 ? 4.161 -8.258 -2.079 1.00 96.06 99 ALA A C 1
ATOM 786 O O . ALA A 1 99 ? 3.339 -7.383 -1.821 1.00 96.06 99 ALA A O 1
ATOM 787 N N . THR A 1 100 ? 5.162 -8.041 -2.940 1.00 96.75 100 THR A N 1
ATOM 788 C CA . THR A 1 100 ? 5.303 -6.779 -3.685 1.00 96.75 100 THR A CA 1
ATOM 789 C C . THR A 1 100 ? 4.195 -6.617 -4.720 1.00 96.75 100 THR A C 1
ATOM 791 O O . THR A 1 100 ? 3.648 -5.523 -4.841 1.00 96.75 100 THR A O 1
ATOM 794 N N . SER A 1 101 ? 3.823 -7.692 -5.414 1.00 97.00 101 SER A N 1
ATOM 795 C CA . SER A 1 101 ? 2.702 -7.679 -6.353 1.00 97.00 101 SER A CA 1
ATOM 796 C C . SER A 1 101 ? 1.390 -7.339 -5.641 1.00 97.00 101 SER A C 1
ATOM 798 O O . SER A 1 101 ? 0.712 -6.389 -6.033 1.00 97.00 101 SER A O 1
ATOM 800 N N . LEU A 1 102 ? 1.082 -8.020 -4.529 1.00 97.44 102 LEU A N 1
ATOM 801 C CA . LEU A 1 102 ? -0.091 -7.712 -3.706 1.00 97.44 102 LEU A CA 1
ATOM 802 C C . LEU A 1 102 ? -0.065 -6.262 -3.203 1.00 97.44 102 LEU A C 1
ATOM 804 O O . LEU A 1 102 ? -1.057 -5.548 -3.302 1.00 97.44 102 LEU A O 1
ATOM 808 N N . PHE A 1 103 ? 1.079 -5.798 -2.701 1.00 97.75 103 PHE A N 1
ATOM 809 C CA . PHE A 1 103 ? 1.243 -4.423 -2.238 1.00 97.75 103 PHE A CA 1
ATOM 810 C C . PHE A 1 103 ? 0.892 -3.392 -3.320 1.00 97.75 103 PHE A C 1
ATOM 812 O O . PHE A 1 103 ? 0.207 -2.407 -3.037 1.00 97.75 103 PHE A O 1
ATOM 819 N N . LEU A 1 104 ? 1.337 -3.613 -4.561 1.00 97.69 104 LEU A N 1
ATOM 820 C CA . LEU A 1 104 ? 1.021 -2.731 -5.684 1.00 97.69 104 LEU A CA 1
ATOM 821 C C . LEU A 1 104 ? -0.453 -2.829 -6.095 1.00 97.69 104 LEU A C 1
ATOM 823 O O . LEU A 1 104 ? -1.066 -1.796 -6.358 1.00 97.69 104 LEU A O 1
ATOM 827 N N . GLN A 1 105 ? -1.051 -4.023 -6.070 1.00 96.81 105 GLN A N 1
ATOM 828 C CA . GLN A 1 105 ? -2.491 -4.198 -6.298 1.00 96.81 105 GLN A CA 1
ATOM 829 C C . GLN A 1 105 ? -3.321 -3.424 -5.269 1.00 96.81 105 GLN A C 1
ATOM 831 O O . GLN A 1 105 ? -4.217 -2.672 -5.643 1.00 96.81 105 GLN A O 1
ATOM 836 N N . LEU A 1 106 ? -2.980 -3.525 -3.982 1.00 95.44 106 LEU A N 1
ATOM 837 C CA . LEU A 1 106 ? -3.632 -2.764 -2.917 1.00 95.44 106 LEU A CA 1
ATOM 838 C C . LEU A 1 106 ? -3.410 -1.256 -3.090 1.00 95.44 106 LEU A C 1
ATOM 840 O O . LEU A 1 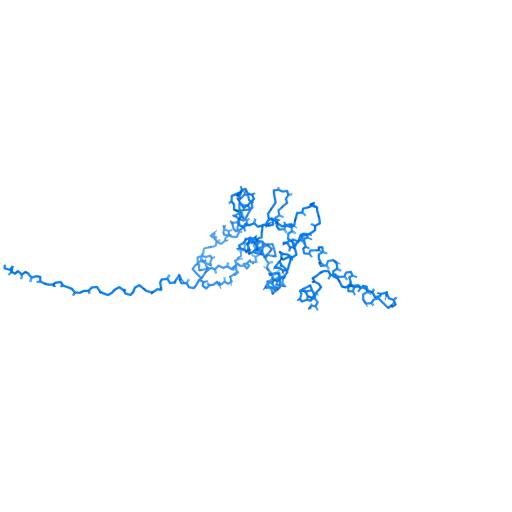106 ? -4.335 -0.457 -2.956 1.00 95.44 106 LEU A O 1
ATOM 844 N N . ARG A 1 107 ? -2.199 -0.836 -3.470 1.00 95.62 107 ARG A N 1
ATOM 845 C CA . ARG A 1 107 ? -1.921 0.572 -3.775 1.00 95.62 107 ARG A CA 1
ATOM 846 C C . ARG A 1 107 ? -2.767 1.092 -4.940 1.00 95.62 107 ARG A C 1
ATOM 848 O O . ARG A 1 107 ? -3.173 2.257 -4.898 1.00 95.62 107 ARG A O 1
ATOM 855 N N . HIS A 1 108 ? -3.022 0.264 -5.948 1.00 94.75 108 HIS A N 1
ATOM 856 C CA . HIS A 1 108 ? -3.904 0.589 -7.065 1.00 94.75 108 HIS A CA 1
ATOM 857 C C . HIS A 1 108 ? -5.385 0.592 -6.648 1.00 94.75 108 HIS A C 1
ATOM 859 O O . HIS A 1 108 ? -6.089 1.549 -6.956 1.00 94.75 108 HIS A O 1
ATOM 865 N N . LYS A 1 109 ? -5.835 -0.384 -5.844 1.00 93.50 109 LYS A N 1
ATOM 866 C CA . LYS A 1 109 ? -7.179 -0.425 -5.225 1.00 93.50 109 LYS A CA 1
ATOM 867 C C . LYS A 1 109 ? -7.511 0.890 -4.509 1.00 93.50 109 LYS A C 1
ATOM 869 O O . LYS A 1 109 ? -8.607 1.416 -4.656 1.00 93.50 109 LYS A O 1
ATOM 874 N N . TYR A 1 110 ? -6.543 1.468 -3.794 1.00 90.50 110 TYR A N 1
ATOM 875 C CA . TYR A 1 110 ? -6.695 2.757 -3.105 1.00 90.50 110 TYR A CA 1
ATOM 876 C C . TYR A 1 110 ? -6.309 3.989 -3.941 1.00 90.50 110 TYR A C 1
ATOM 878 O O . TYR A 1 110 ? -6.182 5.081 -3.384 1.00 90.50 110 TYR A O 1
ATOM 886 N N . ALA A 1 111 ? -6.095 3.868 -5.257 1.00 90.81 111 ALA A N 1
ATOM 887 C CA . ALA A 1 111 ? -5.544 4.951 -6.078 1.00 90.81 111 ALA A CA 1
ATOM 888 C C . ALA A 1 111 ? -6.357 6.250 -5.995 1.00 90.81 111 ALA A C 1
ATOM 890 O O . ALA A 1 111 ? -5.768 7.315 -5.796 1.00 90.81 111 ALA A O 1
ATOM 891 N N . LYS A 1 112 ? -7.692 6.153 -6.045 1.00 87.31 112 LYS A N 1
ATOM 892 C CA . LYS A 1 112 ? -8.593 7.305 -5.894 1.00 87.31 112 LYS A CA 1
ATOM 893 C C . LYS A 1 112 ? -8.363 8.023 -4.560 1.00 87.31 112 LYS A C 1
ATOM 895 O O . LYS A 1 112 ? -8.046 9.210 -4.555 1.00 87.31 112 LYS A O 1
ATOM 900 N N . ALA A 1 113 ? -8.374 7.288 -3.450 1.00 82.44 113 ALA A N 1
ATOM 901 C CA . ALA A 1 113 ? -8.133 7.842 -2.118 1.00 82.44 113 ALA A CA 1
ATOM 902 C C . ALA A 1 113 ? -6.725 8.461 -1.978 1.00 82.44 113 ALA A C 1
ATOM 904 O O . ALA A 1 113 ? -6.543 9.450 -1.274 1.00 82.44 113 ALA A O 1
ATOM 905 N N . PHE A 1 114 ? -5.714 7.928 -2.675 1.00 86.19 114 PHE A N 1
ATOM 906 C CA . PHE A 1 114 ? -4.370 8.521 -2.707 1.00 86.19 114 PHE A CA 1
ATOM 907 C C . PHE A 1 114 ? -4.284 9.833 -3.506 1.00 86.19 114 PHE A C 1
ATOM 909 O O . PHE A 1 114 ? -3.373 10.633 -3.246 1.00 86.19 114 PHE A O 1
ATOM 916 N N . SER A 1 115 ? -5.179 10.033 -4.477 1.00 84.62 115 SER A N 1
ATOM 917 C CA . SER A 1 115 ? -5.251 11.241 -5.312 1.00 84.62 115 SER A CA 1
ATOM 918 C C . SER A 1 115 ? -6.004 12.393 -4.635 1.00 84.62 115 SER A C 1
ATOM 920 O O . SER A 1 115 ? -5.734 13.563 -4.906 1.00 84.62 115 SER A O 1
ATOM 922 N N . GLU A 1 116 ? -6.894 12.073 -3.698 1.00 83.50 116 GLU A N 1
ATOM 923 C CA . GLU A 1 116 ? -7.678 13.045 -2.945 1.00 83.50 116 GLU A CA 1
ATOM 924 C C . GLU A 1 116 ? -6.795 13.878 -1.997 1.00 83.50 116 GLU A C 1
ATOM 926 O O . GLU A 1 116 ? -5.950 13.366 -1.255 1.00 83.50 116 GLU A O 1
ATOM 931 N N . LYS A 1 117 ? -6.983 15.205 -2.019 1.00 71.94 117 LYS A N 1
ATOM 932 C CA . LYS A 1 117 ? -6.145 16.158 -1.264 1.00 71.94 117 LYS A CA 1
ATOM 933 C C . LYS A 1 117 ? -6.322 16.055 0.254 1.00 71.94 117 LYS A C 1
ATOM 935 O O . LYS A 1 117 ? -5.372 16.322 0.984 1.00 71.94 117 LYS A O 1
ATOM 940 N N . ASN A 1 118 ? -7.508 15.656 0.710 1.00 69.00 118 ASN A N 1
ATOM 941 C CA . ASN A 1 118 ? -7.886 15.644 2.128 1.00 69.00 118 ASN A CA 1
ATOM 942 C C . ASN A 1 118 ? -7.770 14.255 2.773 1.00 69.00 118 ASN A C 1
ATOM 944 O O . ASN A 1 118 ? -8.193 14.057 3.909 1.00 69.00 118 ASN A O 1
ATOM 948 N N . THR A 1 119 ? -7.182 13.286 2.070 1.00 67.62 119 THR A N 1
ATOM 949 C CA . THR A 1 119 ? -7.034 11.927 2.588 1.00 67.62 119 THR A CA 1
ATOM 950 C C . THR A 1 119 ? -5.742 11.782 3.370 1.00 67.62 119 THR A C 1
ATOM 952 O O . THR A 1 119 ? -4.652 12.159 2.921 1.00 67.62 119 THR A O 1
ATOM 955 N N . PHE A 1 120 ? -5.832 11.149 4.537 1.00 67.12 120 PHE A N 1
ATOM 956 C CA . PHE A 1 120 ? -4.665 10.782 5.322 1.00 67.12 120 PHE A CA 1
ATOM 957 C C . PHE A 1 120 ? -3.941 9.628 4.649 1.00 67.12 120 PHE A C 1
ATOM 959 O O . PHE A 1 120 ? -4.150 8.457 4.950 1.00 67.12 120 PHE A O 1
ATOM 966 N N . LYS A 1 121 ? -3.028 9.968 3.734 1.00 78.56 121 LYS A N 1
ATOM 967 C CA . LYS A 1 121 ? -2.219 8.989 2.992 1.00 78.56 121 LYS A CA 1
ATOM 968 C C . LYS A 1 121 ? -1.503 8.006 3.918 1.00 78.56 121 LYS A C 1
ATOM 970 O O . LYS A 1 121 ? -1.217 6.890 3.508 1.00 78.56 121 LYS A O 1
ATOM 975 N N . HIS A 1 122 ? -1.206 8.403 5.158 1.00 77.06 122 HIS A N 1
ATOM 976 C CA . HIS A 1 122 ? -0.655 7.487 6.149 1.00 77.06 122 HIS A CA 1
ATOM 977 C C . HIS A 1 122 ? -1.649 6.391 6.563 1.00 77.06 122 HIS A C 1
ATOM 979 O O . HIS A 1 122 ? -1.244 5.237 6.569 1.00 77.06 122 HIS A O 1
ATOM 985 N N . CYS A 1 123 ? -2.929 6.705 6.789 1.00 74.69 123 CYS A N 1
ATOM 986 C CA . CYS A 1 123 ? -3.981 5.718 7.051 1.00 74.69 123 CYS A CA 1
ATOM 987 C C . CYS A 1 123 ? -4.136 4.729 5.889 1.00 74.69 123 CYS A C 1
ATOM 989 O O . CYS A 1 123 ? -4.326 3.544 6.119 1.00 74.69 123 CYS A O 1
ATOM 991 N N . LEU A 1 124 ? -3.968 5.179 4.642 1.00 82.81 124 LEU A N 1
ATOM 992 C CA . LEU A 1 124 ? -4.009 4.278 3.484 1.00 82.81 124 LEU A CA 1
ATOM 993 C C . LEU A 1 124 ? -2.840 3.288 3.475 1.00 82.81 124 LEU A C 1
ATOM 995 O O . LEU A 1 124 ? -3.031 2.106 3.217 1.00 82.81 124 LEU A O 1
ATOM 999 N N . TRP A 1 125 ? -1.623 3.742 3.781 1.00 86.56 125 TRP A N 1
ATOM 1000 C CA . TRP A 1 125 ? -0.475 2.836 3.903 1.00 86.56 125 TRP A CA 1
ATOM 1001 C C . TRP A 1 125 ? -0.645 1.828 5.038 1.00 86.56 125 TRP A C 1
ATOM 1003 O O . TRP A 1 125 ? -0.229 0.681 4.909 1.00 86.56 125 TRP A O 1
ATOM 1013 N N . ILE A 1 126 ? -1.262 2.264 6.130 1.00 80.94 126 ILE A N 1
ATOM 1014 C CA . ILE A 1 126 ? -1.610 1.425 7.274 1.00 80.94 126 ILE A CA 1
ATOM 1015 C C . ILE A 1 126 ? -2.634 0.364 6.869 1.00 80.94 126 ILE A C 1
ATOM 1017 O O . ILE A 1 126 ? -2.423 -0.818 7.124 1.00 80.94 126 ILE A O 1
ATOM 1021 N N . GLN A 1 127 ? -3.696 0.771 6.176 1.00 82.94 127 GLN A N 1
ATOM 1022 C CA . GLN A 1 127 ? -4.714 -0.138 5.663 1.00 82.94 127 GLN A CA 1
ATOM 1023 C C . GLN A 1 127 ? -4.106 -1.180 4.719 1.00 82.94 127 GLN A C 1
ATOM 1025 O O . GLN A 1 127 ? -4.375 -2.369 4.857 1.00 82.94 127 GLN A O 1
ATOM 1030 N N . ILE A 1 128 ? -3.222 -0.754 3.811 1.00 91.00 128 ILE A N 1
ATOM 1031 C CA . ILE A 1 128 ? -2.477 -1.667 2.936 1.00 91.00 128 ILE A CA 1
ATOM 1032 C C . ILE A 1 128 ? -1.657 -2.661 3.767 1.00 91.00 128 ILE A C 1
ATOM 1034 O O . ILE A 1 128 ? -1.689 -3.855 3.492 1.00 91.00 128 ILE A O 1
ATOM 1038 N N . ALA A 1 129 ? -0.936 -2.191 4.787 1.00 88.31 129 ALA A N 1
ATOM 1039 C CA . ALA A 1 129 ? -0.135 -3.053 5.652 1.00 88.31 129 ALA A CA 1
ATOM 1040 C C . ALA A 1 129 ? -0.984 -4.092 6.398 1.00 88.31 129 ALA A C 1
ATOM 1042 O O . ALA A 1 129 ? -0.567 -5.243 6.521 1.00 88.31 129 ALA A O 1
ATOM 1043 N N . LYS A 1 130 ? -2.174 -3.694 6.861 1.00 84.25 130 LYS A N 1
ATOM 1044 C CA . LYS A 1 130 ? -3.136 -4.596 7.492 1.00 84.25 130 LYS A CA 1
ATOM 1045 C C . LYS A 1 130 ? -3.622 -5.660 6.508 1.00 84.25 130 LYS A C 1
ATOM 1047 O O . LYS A 1 130 ? -3.522 -6.838 6.813 1.00 84.25 130 LYS A O 1
ATOM 1052 N N . GLU A 1 131 ? -4.062 -5.274 5.311 1.00 89.25 131 GLU A N 1
ATOM 1053 C CA . GLU A 1 131 ? -4.523 -6.243 4.303 1.00 89.25 131 GLU A CA 1
ATOM 1054 C C . GLU A 1 131 ? -3.401 -7.184 3.840 1.00 89.25 131 GLU A C 1
ATOM 1056 O O . GLU A 1 131 ? -3.634 -8.367 3.593 1.00 89.25 131 GLU A O 1
ATOM 1061 N N . MET A 1 132 ? -2.156 -6.705 3.784 1.00 92.31 132 MET A N 1
ATOM 1062 C CA . MET A 1 132 ? -1.002 -7.578 3.566 1.00 92.31 132 MET A CA 1
ATOM 1063 C C . MET A 1 132 ? -0.829 -8.594 4.697 1.00 92.31 132 MET A C 1
ATOM 1065 O O . MET A 1 132 ? -0.547 -9.758 4.434 1.00 92.31 132 MET A O 1
ATOM 1069 N N . TYR A 1 133 ? -1.007 -8.182 5.949 1.00 88.31 133 TYR A N 1
ATOM 1070 C CA . TYR A 1 133 ? -0.920 -9.101 7.078 1.00 88.31 133 TYR A CA 1
ATOM 1071 C C . TYR A 1 133 ? -2.045 -10.141 7.053 1.00 88.31 133 TYR A C 1
ATOM 1073 O O . TYR A 1 133 ? -1.763 -11.333 7.161 1.00 88.31 133 TYR A O 1
ATOM 1081 N N . ASP A 1 134 ? -3.284 -9.701 6.820 1.00 85.00 134 ASP A N 1
ATOM 1082 C CA . ASP A 1 134 ? -4.478 -10.555 6.754 1.00 85.00 134 ASP A CA 1
ATOM 1083 C C . ASP A 1 134 ? -4.381 -11.604 5.624 1.00 85.00 134 ASP A C 1
ATOM 1085 O O . ASP A 1 134 ? -4.954 -12.686 5.712 1.00 85.00 134 ASP A O 1
ATOM 1089 N N . THR A 1 135 ? -3.605 -11.315 4.575 1.00 89.06 135 THR A N 1
ATOM 1090 C CA . THR A 1 135 ? -3.310 -12.237 3.458 1.00 89.06 135 THR A CA 1
ATOM 1091 C C . THR A 1 135 ? -2.068 -13.106 3.685 1.00 89.06 135 THR A C 1
ATOM 1093 O O . THR A 1 135 ? -1.648 -13.843 2.792 1.00 89.06 135 THR A O 1
ATOM 1096 N N . GLY A 1 136 ? -1.472 -13.050 4.877 1.00 90.62 136 GLY A N 1
ATOM 1097 C CA . GLY A 1 136 ? -0.345 -13.894 5.260 1.00 90.62 136 GLY A CA 1
ATOM 1098 C C . GLY A 1 136 ? 1.034 -13.272 5.028 1.00 90.62 136 GLY A C 1
ATOM 1099 O O . GLY A 1 136 ? 2.033 -13.988 5.105 1.00 90.62 136 GLY A O 1
ATOM 1100 N N . TYR A 1 137 ? 1.142 -11.961 4.788 1.00 91.06 137 TYR A N 1
ATOM 1101 C CA . TYR A 1 137 ? 2.417 -11.258 4.615 1.00 91.06 137 TYR A CA 1
ATOM 1102 C C . TYR A 1 137 ? 2.714 -10.272 5.746 1.00 91.06 137 TYR A C 1
ATOM 1104 O O . TYR A 1 137 ? 2.199 -9.158 5.818 1.00 91.06 137 TYR A O 1
ATOM 1112 N N . ASN A 1 138 ? 3.669 -10.640 6.597 1.00 88.88 138 ASN A N 1
ATOM 1113 C CA . ASN A 1 138 ? 4.124 -9.797 7.689 1.00 88.88 138 ASN A CA 1
ATOM 1114 C C . ASN A 1 138 ? 5.246 -8.863 7.218 1.00 88.88 138 ASN A C 1
ATOM 1116 O O . ASN A 1 138 ? 6.391 -9.282 7.004 1.00 88.88 138 ASN A O 1
ATOM 1120 N N . ILE A 1 139 ? 4.926 -7.575 7.113 1.00 86.94 139 ILE A N 1
ATOM 1121 C CA . ILE A 1 139 ? 5.903 -6.516 6.846 1.00 86.94 139 ILE A CA 1
ATOM 1122 C C . ILE A 1 139 ? 6.359 -5.781 8.112 1.00 86.94 139 ILE A C 1
ATOM 1124 O O . ILE A 1 139 ? 7.323 -5.015 8.032 1.00 86.94 139 ILE A O 1
ATOM 1128 N N . PHE A 1 140 ? 5.762 -6.052 9.274 1.00 79.81 140 PHE A N 1
ATOM 1129 C CA . PHE A 1 140 ? 6.129 -5.438 10.546 1.00 79.81 140 PHE A CA 1
ATOM 1130 C C . PHE A 1 140 ? 7.563 -5.801 10.961 1.00 79.81 140 PHE A C 1
ATOM 1132 O O . PHE A 1 140 ? 8.094 -6.896 10.722 1.00 79.81 140 PHE A O 1
ATOM 1139 N N . SER A 1 141 ? 8.242 -4.832 11.567 1.00 72.06 141 SER A N 1
ATOM 1140 C CA . SER A 1 141 ? 9.625 -4.968 12.002 1.00 72.06 141 SER A CA 1
ATOM 1141 C C . SER A 1 141 ? 9.863 -4.122 13.240 1.00 72.06 141 SER A C 1
ATOM 1143 O O . SER A 1 141 ? 9.618 -2.926 13.221 1.00 72.06 141 SER A O 1
ATOM 1145 N N . HIS A 1 142 ? 10.475 -4.700 14.274 1.00 66.69 142 HIS A N 1
ATOM 1146 C CA . HIS A 1 142 ? 10.883 -3.942 15.465 1.00 66.69 142 HIS A CA 1
ATOM 1147 C C . HIS A 1 142 ? 11.857 -2.792 15.167 1.00 66.69 142 HIS A C 1
ATOM 1149 O O . HIS A 1 142 ? 12.035 -1.904 15.988 1.00 66.69 142 HIS A O 1
ATOM 1155 N N . LYS A 1 143 ? 12.536 -2.827 14.013 1.00 64.56 143 LYS A N 1
ATOM 1156 C CA . LYS A 1 143 ? 13.540 -1.825 13.629 1.00 64.56 143 LYS A CA 1
ATOM 1157 C C . LYS A 1 143 ? 12.967 -0.662 12.828 1.00 64.56 143 LYS A C 1
ATOM 1159 O O . LYS A 1 143 ? 13.667 0.324 12.626 1.00 64.56 143 LYS A O 1
ATOM 1164 N N . GLU A 1 144 ? 11.766 -0.812 12.281 1.00 70.00 144 GLU A N 1
ATOM 1165 C CA . GLU A 1 144 ? 11.208 0.166 11.355 1.00 70.00 144 GLU A CA 1
ATOM 1166 C C . GLU A 1 144 ? 9.685 0.093 11.353 1.00 70.00 144 GLU A C 1
ATOM 1168 O O . GLU A 1 144 ? 9.117 -0.966 11.090 1.00 70.00 144 GLU A O 1
ATOM 1173 N N . ASN A 1 145 ? 9.055 1.246 11.576 1.00 77.44 145 ASN A N 1
ATOM 1174 C CA . ASN A 1 145 ? 7.613 1.410 11.468 1.00 77.44 145 ASN A CA 1
ATOM 1175 C C . ASN A 1 145 ? 7.132 1.062 10.044 1.00 77.44 145 ASN A C 1
ATOM 1177 O O . ASN A 1 145 ? 7.738 1.434 9.031 1.00 77.44 145 ASN A O 1
ATOM 1181 N N . VAL A 1 146 ? 6.020 0.344 9.967 1.00 80.62 146 VAL A N 1
ATOM 1182 C CA . VAL A 1 146 ? 5.461 -0.239 8.754 1.00 80.62 146 VAL A CA 1
ATOM 1183 C C . VAL A 1 146 ? 5.007 0.812 7.742 1.00 80.62 146 VAL A C 1
ATOM 1185 O O . VAL A 1 146 ? 5.150 0.591 6.540 1.00 80.62 146 VAL A O 1
ATOM 1188 N N . LEU A 1 147 ? 4.567 1.993 8.193 1.00 81.62 147 LEU A N 1
ATOM 1189 C CA . LEU A 1 147 ? 4.289 3.141 7.328 1.00 81.62 147 LEU A CA 1
ATOM 1190 C C . LEU A 1 147 ? 5.553 3.544 6.571 1.00 81.62 147 LEU A C 1
ATOM 1192 O O . LEU A 1 147 ? 5.532 3.714 5.350 1.00 81.62 147 LEU A O 1
ATOM 1196 N N . THR A 1 148 ? 6.660 3.696 7.299 1.00 82.75 148 THR A N 1
ATOM 1197 C CA . THR A 1 148 ? 7.960 4.051 6.721 1.00 82.75 148 THR A CA 1
ATOM 1198 C C . THR A 1 148 ? 8.422 2.970 5.755 1.00 82.75 148 THR A C 1
ATOM 1200 O O . THR A 1 148 ? 8.882 3.289 4.658 1.00 82.75 148 THR A O 1
ATOM 1203 N N . LYS A 1 149 ? 8.231 1.699 6.111 1.00 87.88 149 LYS A N 1
ATOM 1204 C CA . LYS A 1 149 ? 8.610 0.568 5.266 1.00 87.88 149 LYS A CA 1
ATOM 1205 C C . LYS A 1 149 ? 7.795 0.505 3.969 1.00 87.88 149 LYS A C 1
ATOM 1207 O O . LYS A 1 149 ? 8.390 0.393 2.898 1.00 87.88 149 LYS A O 1
ATOM 1212 N N . CYS A 1 150 ? 6.470 0.665 4.036 1.00 91.56 150 CYS A N 1
ATOM 1213 C CA . CYS A 1 150 ? 5.593 0.748 2.861 1.00 91.56 150 CYS A CA 1
ATOM 1214 C C . CYS A 1 150 ? 5.995 1.908 1.948 1.00 91.56 150 CYS A C 1
ATOM 1216 O O . CYS A 1 150 ? 6.209 1.717 0.751 1.00 91.56 150 CYS A O 1
ATOM 1218 N N . LYS A 1 151 ? 6.171 3.105 2.524 1.00 91.56 151 LYS A N 1
ATOM 1219 C CA . LYS A 1 151 ? 6.596 4.297 1.780 1.00 91.56 151 LYS A CA 1
ATOM 1220 C C . LYS A 1 151 ? 7.936 4.077 1.092 1.00 91.56 151 LYS A C 1
ATOM 1222 O O . LYS A 1 151 ? 8.026 4.276 -0.111 1.00 91.56 151 LYS A O 1
ATOM 1227 N N . LYS A 1 152 ? 8.961 3.620 1.819 1.00 91.38 152 LYS A N 1
ATOM 1228 C CA . LYS A 1 152 ? 10.290 3.350 1.247 1.00 91.38 152 LYS A CA 1
ATOM 1229 C C . LYS A 1 152 ? 10.229 2.304 0.141 1.00 91.38 152 LYS A C 1
ATOM 1231 O O . LYS A 1 152 ? 10.877 2.484 -0.891 1.00 91.38 152 LYS A O 1
ATOM 1236 N N . ARG A 1 153 ? 9.454 1.230 0.333 1.00 94.38 153 ARG A N 1
ATOM 1237 C CA . ARG A 1 153 ? 9.279 0.186 -0.682 1.00 94.38 153 ARG A CA 1
ATOM 1238 C C . ARG A 1 153 ? 8.663 0.766 -1.951 1.00 94.38 153 ARG A C 1
ATOM 1240 O O . ARG A 1 153 ? 9.239 0.588 -3.021 1.00 94.38 153 ARG A O 1
ATOM 1247 N N . PHE A 1 154 ? 7.564 1.509 -1.823 1.00 95.75 154 PHE A N 1
ATOM 1248 C CA . PHE A 1 154 ? 6.917 2.161 -2.959 1.00 95.75 154 PHE A CA 1
ATOM 1249 C C . PHE A 1 154 ? 7.827 3.188 -3.632 1.00 95.75 154 PHE A C 1
ATOM 1251 O O . PHE A 1 154 ? 7.990 3.142 -4.843 1.00 95.75 154 PHE A O 1
ATOM 1258 N N . SER A 1 155 ? 8.479 4.068 -2.867 1.00 95.00 155 SER A N 1
ATOM 1259 C CA . SER A 1 155 ? 9.406 5.067 -3.403 1.00 95.00 155 SER A CA 1
ATOM 1260 C C . SER A 1 155 ? 10.534 4.425 -4.202 1.00 95.00 155 SER A C 1
ATOM 1262 O O . SER A 1 155 ? 10.831 4.892 -5.293 1.00 95.00 155 SER A O 1
ATOM 1264 N N . LYS A 1 156 ? 11.125 3.323 -3.722 1.00 94.69 156 LYS A N 1
ATOM 1265 C CA . LYS A 1 156 ? 12.177 2.613 -4.464 1.00 94.69 156 LYS A CA 1
ATOM 1266 C C . LYS A 1 156 ? 11.672 2.088 -5.814 1.00 94.69 156 LYS A C 1
ATOM 1268 O O . LYS A 1 156 ? 12.365 2.242 -6.817 1.00 94.69 156 LYS A O 1
ATOM 1273 N N . LEU A 1 157 ? 10.482 1.485 -5.832 1.00 95.69 157 LEU A N 1
ATOM 1274 C CA . LEU A 1 157 ? 9.847 0.978 -7.052 1.00 95.69 157 LEU A CA 1
ATOM 1275 C C . LEU A 1 157 ? 9.512 2.126 -8.016 1.00 95.69 157 LEU A C 1
ATOM 1277 O O . LEU A 1 157 ? 9.921 2.099 -9.174 1.00 95.69 157 LEU A O 1
ATOM 1281 N N . ALA A 1 158 ? 8.871 3.180 -7.509 1.00 95.38 158 ALA A N 1
ATOM 1282 C CA . ALA A 1 158 ? 8.509 4.368 -8.272 1.00 95.38 158 ALA A CA 1
ATOM 1283 C C . ALA A 1 158 ? 9.736 5.068 -8.872 1.00 95.38 158 ALA A C 1
ATOM 1285 O O . ALA A 1 158 ? 9.733 5.399 -10.051 1.00 95.38 158 ALA A O 1
ATOM 1286 N N . THR A 1 159 ? 10.818 5.242 -8.107 1.00 96.19 159 THR A N 1
ATOM 1287 C CA . THR A 1 159 ? 12.072 5.813 -8.622 1.00 96.19 159 THR A CA 1
ATOM 1288 C C . THR A 1 159 ? 12.665 4.955 -9.737 1.00 96.19 159 THR A C 1
ATOM 1290 O O . THR A 1 159 ? 13.163 5.504 -10.715 1.00 96.19 159 THR A O 1
ATOM 1293 N N . SER A 1 160 ? 12.618 3.624 -9.616 1.00 95.00 160 SER A N 1
ATOM 1294 C CA . SER A 1 160 ? 13.095 2.732 -10.679 1.00 95.00 160 SER A CA 1
ATOM 1295 C C . SER A 1 160 ? 12.277 2.887 -11.962 1.00 95.00 160 SER A C 1
ATOM 1297 O O . SER A 1 160 ? 12.854 2.928 -13.045 1.00 95.00 160 SER A O 1
ATOM 1299 N N . TYR A 1 161 ? 10.955 3.006 -11.836 1.00 95.88 161 TYR A N 1
ATOM 1300 C CA . TYR A 1 161 ? 10.048 3.261 -12.954 1.00 95.88 161 TYR A CA 1
ATOM 1301 C C . TYR A 1 161 ? 10.300 4.629 -13.603 1.00 95.88 161 TYR A C 1
ATOM 1303 O O . TYR A 1 161 ? 10.496 4.700 -14.812 1.00 95.88 161 TYR A O 1
ATOM 1311 N N . VAL A 1 162 ? 10.380 5.706 -12.815 1.00 94.38 162 VAL A N 1
ATOM 1312 C CA . VAL A 1 162 ? 10.617 7.062 -13.339 1.00 94.38 162 VAL A CA 1
ATOM 1313 C C . VAL A 1 162 ? 11.940 7.130 -14.101 1.00 94.38 162 VAL A C 1
ATOM 1315 O O . VAL A 1 162 ? 11.955 7.590 -15.237 1.00 94.38 162 VAL A O 1
ATOM 1318 N N . LYS A 1 163 ? 13.023 6.580 -13.536 1.00 94.06 163 LYS A N 1
ATOM 1319 C CA . LYS A 1 163 ? 14.332 6.524 -14.208 1.00 94.06 163 LYS A CA 1
ATOM 1320 C C . LYS A 1 163 ? 14.287 5.763 -15.529 1.00 94.06 163 LYS A C 1
ATOM 1322 O O . LYS A 1 163 ? 14.972 6.132 -16.478 1.00 94.06 163 LYS A O 1
ATOM 1327 N N . TYR A 1 164 ? 13.508 4.685 -15.588 1.00 94.62 164 TYR A N 1
ATOM 1328 C CA . TYR A 1 164 ? 13.306 3.950 -16.829 1.00 94.62 164 TYR A CA 1
ATOM 1329 C C . TYR A 1 164 ? 12.563 4.804 -17.865 1.00 94.62 164 TYR A C 1
ATOM 1331 O O . TYR A 1 164 ? 13.018 4.921 -18.998 1.00 94.62 164 TYR A O 1
ATOM 1339 N N . MET A 1 165 ? 11.481 5.475 -17.469 1.00 94.12 165 MET A N 1
ATOM 1340 C CA . MET A 1 165 ? 10.717 6.349 -18.365 1.00 94.12 165 MET A CA 1
ATOM 1341 C C . MET A 1 165 ? 11.528 7.552 -18.865 1.00 94.12 165 MET A C 1
ATOM 1343 O O . MET A 1 165 ? 11.374 7.954 -20.015 1.00 94.12 165 MET A O 1
ATOM 1347 N N . GLU A 1 166 ? 12.399 8.122 -18.032 1.00 92.00 166 GLU A N 1
ATOM 1348 C CA . GLU A 1 166 ? 13.349 9.170 -18.432 1.00 92.00 166 GLU A CA 1
ATOM 1349 C C . GLU A 1 166 ? 14.334 8.659 -19.494 1.00 92.00 166 GLU A C 1
ATOM 1351 O O . GLU A 1 166 ? 14.579 9.332 -20.496 1.00 92.00 166 GLU A O 1
ATOM 1356 N N . HIS A 1 167 ? 14.844 7.439 -19.316 1.00 90.81 167 HIS A N 1
ATOM 1357 C CA . HIS A 1 167 ? 15.750 6.804 -20.268 1.00 90.81 167 HIS A CA 1
ATOM 1358 C C . HIS A 1 167 ? 15.080 6.545 -21.621 1.00 90.81 167 HIS A C 1
ATOM 1360 O O . HIS A 1 167 ? 15.629 6.907 -22.656 1.00 90.81 167 HIS A O 1
ATOM 1366 N N . VAL A 1 168 ? 13.870 5.977 -21.618 1.00 89.00 168 VAL A N 1
ATOM 1367 C CA . VAL A 1 168 ? 13.102 5.683 -22.843 1.00 89.00 168 VAL A CA 1
ATOM 1368 C C . VAL A 1 168 ? 12.781 6.951 -23.641 1.00 89.00 168 VAL A C 1
ATOM 1370 O O . VAL A 1 168 ? 12.712 6.911 -24.865 1.00 89.00 168 VAL A O 1
ATOM 1373 N N . LYS A 1 169 ? 12.610 8.095 -22.971 1.00 87.88 169 LYS A N 1
ATOM 1374 C CA . LYS A 1 169 ? 12.350 9.387 -23.626 1.00 87.88 169 LYS A CA 1
ATOM 1375 C C . LYS A 1 169 ? 13.601 10.047 -24.213 1.00 87.88 169 LYS A C 1
ATOM 1377 O O . LYS A 1 169 ? 13.463 11.033 -24.932 1.00 87.88 169 LYS A O 1
ATOM 1382 N N . THR A 1 170 ? 14.799 9.553 -23.900 1.00 88.81 170 THR A N 1
ATOM 1383 C CA . THR A 1 170 ? 16.059 10.151 -24.355 1.00 88.81 170 THR A CA 1
ATOM 1384 C C . THR A 1 170 ? 16.394 9.655 -25.769 1.00 88.81 170 THR A C 1
ATOM 1386 O O . THR A 1 170 ? 16.604 8.454 -25.952 1.00 88.81 170 THR A O 1
ATOM 1389 N N . PRO A 1 171 ? 16.464 10.537 -26.786 1.00 80.06 171 PRO A N 1
ATOM 1390 C CA . PRO A 1 171 ? 16.814 10.129 -28.145 1.00 80.06 171 PRO A CA 1
ATOM 1391 C C . PRO A 1 171 ? 18.215 9.508 -28.195 1.00 80.06 171 PRO A C 1
ATOM 1393 O O . PRO A 1 171 ? 19.168 10.088 -27.679 1.00 80.06 171 PRO A O 1
ATOM 1396 N N . GLY A 1 172 ? 18.343 8.339 -28.828 1.00 81.38 172 GLY A N 1
ATOM 1397 C CA . GLY A 1 172 ? 19.622 7.631 -28.973 1.00 81.38 172 GLY A CA 1
ATOM 1398 C C . GLY A 1 172 ? 20.070 6.826 -27.748 1.00 81.38 172 GLY A C 1
ATOM 1399 O O . GLY A 1 172 ? 21.182 6.305 -27.754 1.00 81.38 172 GLY A O 1
ATOM 1400 N N . ALA A 1 173 ? 19.236 6.706 -26.710 1.00 79.19 173 ALA A N 1
ATOM 1401 C CA . ALA A 1 173 ? 19.514 5.810 -25.594 1.00 79.19 173 ALA A CA 1
ATOM 1402 C C . ALA A 1 173 ? 19.444 4.336 -26.033 1.00 79.19 173 ALA A C 1
ATOM 1404 O O . ALA A 1 173 ? 18.607 3.956 -26.855 1.00 79.19 173 ALA A O 1
ATOM 1405 N N . GLU A 1 174 ? 20.320 3.501 -25.473 1.00 83.75 174 GLU A N 1
ATOM 1406 C CA . GLU A 1 174 ? 20.333 2.062 -25.745 1.00 83.75 174 GLU A CA 1
ATOM 1407 C C . GLU A 1 174 ? 19.026 1.392 -25.289 1.00 83.75 174 GLU A C 1
ATOM 1409 O O . GLU A 1 174 ? 18.310 1.885 -24.417 1.00 83.75 174 GLU A O 1
ATOM 1414 N N . ALA A 1 175 ? 18.679 0.240 -25.861 1.00 79.69 175 ALA A N 1
ATOM 1415 C CA . ALA A 1 175 ? 17.528 -0.509 -25.375 1.00 79.69 175 ALA A CA 1
ATOM 1416 C C . ALA A 1 175 ? 17.809 -1.008 -23.947 1.00 79.69 175 ALA A C 1
ATOM 1418 O O . ALA A 1 175 ? 18.773 -1.733 -23.708 1.00 79.69 175 ALA A O 1
ATOM 1419 N N . ARG A 1 176 ? 16.956 -0.626 -22.991 1.00 86.75 176 ARG A N 1
ATOM 1420 C CA . ARG A 1 176 ? 17.024 -1.088 -21.602 1.00 86.75 176 ARG A CA 1
ATOM 1421 C C . ARG A 1 176 ? 15.806 -1.938 -21.278 1.00 86.75 176 ARG A C 1
ATOM 1423 O O . ARG A 1 176 ? 14.689 -1.604 -21.673 1.00 86.75 176 ARG A O 1
ATOM 1430 N N . GLU A 1 177 ? 16.016 -2.997 -20.508 1.00 90.75 177 GLU A N 1
ATOM 1431 C CA . GLU A 1 177 ? 14.915 -3.802 -19.988 1.00 90.75 177 GLU A CA 1
ATOM 1432 C C . GLU A 1 177 ? 14.066 -3.010 -18.978 1.00 90.75 177 GLU A C 1
ATOM 1434 O O . GLU A 1 177 ? 14.610 -2.226 -18.183 1.00 90.75 177 GLU A O 1
ATOM 1439 N N . PRO A 1 178 ? 12.734 -3.194 -18.994 1.00 92.06 178 PRO A N 1
ATOM 1440 C CA . PRO A 1 178 ? 11.846 -2.566 -18.031 1.00 92.06 178 PRO A CA 1
ATOM 1441 C C . PRO A 1 178 ? 12.142 -3.056 -16.604 1.00 92.06 178 PRO A C 1
ATOM 1443 O O . PRO A 1 178 ? 12.530 -4.207 -16.394 1.00 92.06 178 PRO A O 1
ATOM 1446 N N . PRO A 1 179 ? 11.972 -2.191 -15.588 1.00 93.06 179 PRO A N 1
ATOM 1447 C CA . PRO A 1 179 ? 12.190 -2.580 -14.206 1.00 93.06 179 PRO A CA 1
ATOM 1448 C C . PRO A 1 179 ? 11.136 -3.598 -13.737 1.00 93.06 179 PRO A C 1
ATOM 1450 O O . PRO A 1 179 ? 10.040 -3.667 -14.298 1.00 93.06 179 PRO A O 1
ATOM 1453 N N . PRO A 1 180 ? 11.411 -4.340 -12.649 1.00 92.69 180 PRO A N 1
ATOM 1454 C CA . PRO A 1 180 ? 10.421 -5.221 -12.042 1.00 92.69 180 PRO A CA 1
ATOM 1455 C C . PRO A 1 180 ? 9.112 -4.487 -11.736 1.00 92.69 180 PRO A C 1
ATOM 1457 O O . PRO A 1 180 ? 9.131 -3.352 -11.249 1.00 92.69 180 PRO A O 1
ATOM 1460 N N . PHE A 1 181 ? 7.989 -5.170 -11.967 1.00 95.62 181 PHE A N 1
ATOM 1461 C CA . PHE A 1 181 ? 6.635 -4.652 -11.743 1.00 95.62 181 PHE A CA 1
ATOM 1462 C C . PHE A 1 181 ? 6.279 -3.413 -12.588 1.00 95.62 181 PHE A C 1
ATOM 1464 O O . PHE A 1 181 ? 5.434 -2.615 -12.176 1.00 95.62 181 PHE A O 1
ATOM 1471 N N . PHE A 1 182 ? 6.909 -3.244 -13.759 1.00 95.75 182 PHE A N 1
ATOM 1472 C CA . PHE A 1 182 ? 6.664 -2.114 -14.660 1.00 95.75 182 PHE A CA 1
ATOM 1473 C C . PHE A 1 182 ? 5.175 -1.902 -14.952 1.00 95.75 182 PHE A C 1
ATOM 1475 O O . PHE A 1 182 ? 4.679 -0.811 -14.695 1.00 95.75 182 PHE A O 1
ATOM 1482 N N . ASP A 1 183 ? 4.448 -2.935 -15.385 1.00 95.25 183 ASP A N 1
ATOM 1483 C CA . ASP A 1 183 ? 3.033 -2.805 -15.770 1.00 95.25 183 ASP A CA 1
ATOM 1484 C C . ASP A 1 183 ? 2.161 -2.304 -14.612 1.00 95.25 183 ASP A C 1
ATOM 1486 O O . ASP A 1 183 ? 1.342 -1.401 -14.764 1.00 95.25 183 ASP A O 1
ATOM 1490 N N . GLN A 1 184 ? 2.385 -2.831 -13.407 1.00 95.50 184 GLN A N 1
ATOM 1491 C CA . GLN A 1 184 ? 1.659 -2.403 -12.210 1.00 95.50 184 GLN A CA 1
ATOM 1492 C C . GLN A 1 184 ? 1.990 -0.955 -11.837 1.00 95.50 184 GLN A C 1
ATOM 1494 O O . GLN A 1 184 ? 1.113 -0.207 -11.409 1.00 95.50 184 GLN A O 1
ATOM 1499 N N . LEU A 1 185 ? 3.248 -0.538 -12.000 1.00 95.81 185 LEU A N 1
ATOM 1500 C CA . LEU A 1 185 ? 3.664 0.841 -11.752 1.00 95.81 185 LEU A CA 1
ATOM 1501 C C . LEU A 1 185 ? 3.138 1.796 -12.826 1.00 95.81 185 LEU A C 1
ATOM 1503 O O . LEU A 1 185 ? 2.710 2.889 -12.469 1.00 95.81 185 LEU A O 1
ATOM 1507 N N . GLN A 1 186 ? 3.086 1.381 -14.092 1.00 95.06 186 GLN A N 1
ATOM 1508 C CA . GLN A 1 186 ? 2.468 2.131 -15.185 1.00 95.06 186 GLN A CA 1
ATOM 1509 C C . GLN A 1 186 ? 0.985 2.398 -14.890 1.00 95.06 186 GLN A C 1
ATOM 1511 O O . GLN A 1 186 ? 0.528 3.525 -15.048 1.00 95.06 186 GLN A O 1
ATOM 1516 N N . LEU A 1 187 ? 0.250 1.410 -14.367 1.00 93.38 187 LEU A N 1
ATOM 1517 C CA . LEU A 1 187 ? -1.150 1.585 -13.952 1.00 93.38 187 LEU A CA 1
ATOM 1518 C C . LEU A 1 187 ? -1.331 2.561 -12.776 1.00 93.38 187 LEU A C 1
ATOM 1520 O O . LEU A 1 187 ? -2.402 3.139 -12.611 1.00 93.38 187 LEU A O 1
ATOM 1524 N N . ILE A 1 188 ? -0.319 2.720 -11.918 1.00 92.94 188 ILE A N 1
ATOM 1525 C CA . ILE A 1 188 ? -0.394 3.572 -10.718 1.00 92.94 188 ILE A CA 1
ATOM 1526 C C . ILE A 1 188 ? 0.146 4.987 -10.976 1.00 92.94 188 ILE A C 1
ATOM 1528 O O . ILE A 1 188 ? -0.341 5.939 -10.368 1.00 92.94 188 ILE A O 1
ATOM 1532 N N . LEU A 1 189 ? 1.187 5.116 -11.802 1.00 92.06 189 LEU A N 1
ATOM 1533 C CA . LEU A 1 189 ? 1.990 6.333 -11.981 1.00 92.06 189 LEU A CA 1
ATOM 1534 C C . LEU A 1 189 ? 1.954 6.893 -13.405 1.00 92.06 189 LEU A C 1
ATOM 1536 O O . LEU A 1 189 ? 2.442 7.998 -13.621 1.00 92.06 189 LEU A O 1
ATOM 1540 N N . GLY A 1 190 ? 1.485 6.114 -14.377 1.00 84.44 190 GLY A N 1
ATOM 1541 C CA . GLY A 1 190 ? 1.426 6.497 -15.787 1.00 84.44 190 GLY A CA 1
ATOM 1542 C C . GLY A 1 190 ? 0.108 7.143 -16.214 1.00 84.44 190 GLY A C 1
ATOM 1543 O O . GLY A 1 190 ? -0.019 7.470 -17.391 1.00 84.44 190 GLY A 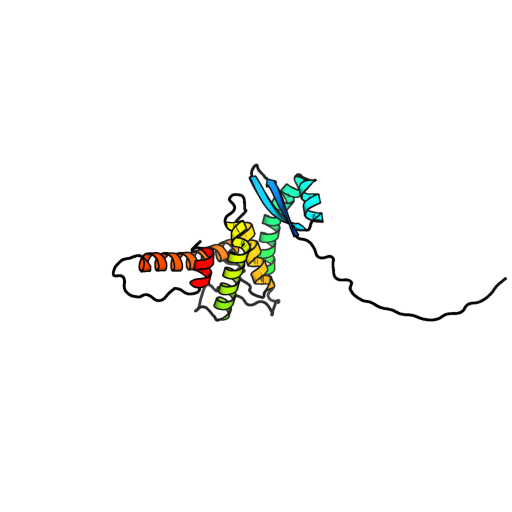O 1
ATOM 1544 N N . ALA A 1 191 ? -0.844 7.288 -15.287 1.00 60.44 191 ALA A N 1
ATOM 1545 C CA . ALA A 1 191 ? -2.092 8.027 -15.473 1.00 60.44 191 ALA A CA 1
ATOM 1546 C C . ALA A 1 191 ? -1.898 9.536 -15.262 1.00 60.44 191 ALA A C 1
ATOM 1548 O O . ALA A 1 191 ? -1.085 9.908 -14.382 1.00 60.44 191 ALA A O 1
#